Protein 5FBF (pdb70)

Solvent-accessible surface area: 11027 Å² total; per-residue (Å²): 4,16,70,3,0,2,20,0,1,0,8,0,0,31,62,59,20,50,86,78,1,66,64,39,1,28,105,23,21,74,34,120,47,127,14,8,0,8,90,21,1,34,57,0,30,101,48,26,144,62,138,71,0,85,100,0,84,31,34,2,73,0,42,0,100,32,102,17,54,169,59,44,28,23,66,60,132,115,6,20,48,131,75,14,1,0,0,25,2,1,68,70,16,0,62,35,0,48,153,42,30,113,40,116,102,2,70,45,0,0,23,3,0,2,0,0,0,0,1,0,0,0,0,3,12,0,2,62,63,82,68,4,0,70,46,9,96,4,51,12,115,62,90,107,18,32,0,22,74,0,0,21,30,25,0,1,50,81,24,22,62,23,160,47,87,79,37,0,73,92,7,1,66,92,0,21,89,63,0,129,88,32,111,15,34,87,113,53,108,70,10,34,104,46,44,64,32,170,52,6,26,58,1,0,32,71,2,0,40,27,0,2,74,54,0,22,67,8,0,4,63,59,24,69,93,73,0,87,91,47,53,0,35,34,105,0,20,82,48,0,54,81,27,0,7,52,2,0,0,14,0,0,43,10,0,2,21,0,2,39,59,1,23,78,47,125,178

InterPro domains:
  IPR003154 S1/P1 nuclease [PF02265] (21-283)
  IPR003154 S1/P1 nuclease [PTHR33146] (10-283)
  IPR003154 S1/P1 nuclease [cd11010] (21-282)
  IPR008947 Phospholipase C/P1 nuclease domain superfamily [G3DSA:1.10.575.10] (21-287)
  IPR008947 Phospholipase C/P1 nuclease domain superfamily [SSF48537] (21-282)
  IPR023827 Peptidase S8, subtilisin, Asp-active site [PS00136] (237-248)

GO terms:
  GO:0004518 nuclease activity (F, IDA)
  GO:0006308 DNA catabolic process (P, IDA)
  GO:0006308 DNA catabolic process (P, IMP)
  GO:0004519 endonuclease activity (F, IDA)

Nearest PDB structures (foldseek):
  7qta-assembly2_B  TM=9.993E-01  e=3.027E-37  Aspergillus oryzae RIB40
  5fbg-assembly2_B  TM=1.001E+00  e=5.414E-37  Aspergillus oryzae RIB40
  1ak0-assembly1_A  TM=9.833E-01  e=1.722E-25  Penicillium citrinum
  4cxp-assembly1_A  TM=8.956E-01  e=8.362E-15  Arabidopsis thaliana
  4jdg-assembly1_A  TM=8.691E-01  e=3.827E-14  Solanum lycopersicum

CATH classification: 1.10.575.10

Radius of gyration: 17.49 Å; Cα contacts (8 Å, |Δi|>4): 464; chains: 1; bounding box: 57×32×42 Å

B-factor: mean 9.4, std 6.14, range [3.46, 63.72]

Foldseek 3Di:
DPLLLLLLLQLLLLVPFDPLLLVLQCVLQVDNDNSSLSVLRCVLVVQCPDPVNVLCPQLQAWAAPWDPQVDWFHDCVVTQDPSGHVLVLLVVLLVCLLPPVPDPCNNVSLSSLSHNLSSLLLQLSLHNPCNSFQNQWAAAPRDIGTLNCCSHPVLVQVVLVHDDSVSSNVLSVVLSCCCVPRVCVVPLVVLCPPQDSVRSNVNSSVSNRVSNNCCNVQSDVVHSVDRNPDHCNPVSSVRCVVSSSVSSSSSSSNSSVNSNVSSVRDD

Structure (mmCIF, N/CA/C/O backbone):
data_5FBF
#
_entry.id   5FBF
#
_cell.length_a   53.742
_cell.length_b   62.388
_cell.length_c   62.762
_cell.angle_alpha   90.00
_cell.angle_beta   90.00
_cell.angle_gamma   90.00
#
_symmetry.space_group_name_H-M   'P 21 21 21'
#
loop_
_entity.id
_entity.type
_entity.pdbx_description
1 polymer 'Nuclease S1'
2 non-polymer 'ZINC ION'
3 non-polymer 2-acetamido-2-deoxy-beta-D-glucopyranose
4 non-polymer "2'-DEOXYCYTIDINE-5'-MONOPHOSPHATE"
5 non-polymer 'SODIUM ION'
6 water water
#
loop_
_atom_site.group_PDB
_atom_site.id
_atom_site.type_symbol
_atom_site.label_atom_id
_atom_site.label_alt_id
_atom_site.label_comp_id
_atom_site.label_asym_id
_atom_site.l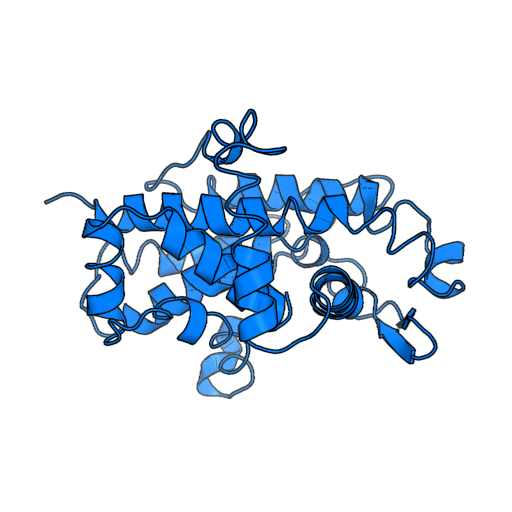abel_entity_id
_atom_site.label_seq_id
_atom_site.pdbx_PDB_ins_code
_atom_site.Cartn_x
_atom_site.Cartn_y
_atom_site.Cartn_z
_atom_site.occupancy
_atom_site.B_iso_or_equiv
_atom_site.auth_seq_id
_atom_site.auth_comp_id
_atom_site.auth_asym_id
_atom_site.auth_atom_id
_atom_site.pdbx_PDB_model_num
ATOM 1 N N . TRP A 1 1 ? 4.546 0.217 11.044 1.00 4.42 21 TRP A N 1
ATOM 2 C CA . TRP A 1 1 ? 4.884 1.026 9.873 1.00 4.59 21 TRP A CA 1
ATOM 3 C C . TRP A 1 1 ? 4.778 2.497 10.222 1.00 4.39 21 TRP A C 1
ATOM 4 O O . TRP A 1 1 ? 4.087 2.883 11.162 1.00 4.66 21 TRP A O 1
ATOM 15 N N . GLY A 1 2 ? 5.417 3.342 9.422 1.00 5.09 22 GLY A N 1
ATOM 16 C CA . GLY A 1 2 ? 5.120 4.744 9.435 1.00 5.47 22 GLY A CA 1
ATOM 17 C C . GLY A 1 2 ? 3.786 5.070 8.783 1.00 5.05 22 GLY A C 1
ATOM 18 O O . GLY A 1 2 ? 3.003 4.184 8.416 1.00 4.91 22 GLY A O 1
ATOM 19 N N . ASN A 1 3 ? 3.538 6.358 8.624 1.00 5.09 23 ASN A N 1
ATOM 20 C CA . ASN A 1 3 ? 2.243 6.809 8.133 1.00 5.40 23 ASN A CA 1
ATOM 21 C C . ASN A 1 3 ? 1.914 6.231 6.759 1.00 4.58 23 ASN A C 1
ATOM 22 O O . ASN A 1 3 ? 0.797 5.736 6.554 1.00 5.09 23 ASN A O 1
ATOM 27 N N . LEU A 1 4 ? 2.851 6.318 5.808 1.00 4.52 24 LEU A N 1
ATOM 28 C CA . LEU A 1 4 ? 2.566 5.814 4.467 1.00 4.53 24 LEU A CA 1
ATOM 29 C C . LEU A 1 4 ? 2.222 4.335 4.506 1.00 4.49 24 LEU A C 1
ATOM 30 O O . LEU A 1 4 ? 1.247 3.891 3.868 1.00 5.08 24 LEU A O 1
ATOM 35 N N . GLY A 1 5 ? 2.964 3.539 5.271 1.00 4.36 25 GLY A N 1
ATOM 36 C CA . GLY A 1 5 ? 2.646 2.125 5.329 1.00 4.50 25 GLY A CA 1
ATOM 37 C C . GLY A 1 5 ? 1.260 1.849 5.906 1.00 3.98 25 GLY A C 1
ATOM 38 O O . GLY A 1 5 ? 0.540 0.990 5.381 1.00 4.54 25 GLY A O 1
ATOM 39 N N . HIS A 1 6 ? 0.880 2.527 6.981 1.00 4.01 26 HIS A N 1
ATOM 40 C CA . HIS A 1 6 ? -0.492 2.330 7.511 1.00 4.04 26 HIS A CA 1
ATOM 41 C C . HIS A 1 6 ? -1.572 2.743 6.523 1.00 4.11 26 HIS A C 1
ATOM 42 O O . HIS A 1 6 ? -2.588 2.043 6.414 1.00 4.91 26 HIS A O 1
ATOM 49 N N . GLU A 1 7 ? -1.374 3.860 5.832 1.00 4.26 27 GLU A N 1
ATOM 50 C CA . GLU A 1 7 ? -2.334 4.285 4.815 1.00 4.38 27 GLU A CA 1
ATOM 51 C C . GLU A 1 7 ? -2.436 3.261 3.700 1.00 4.51 27 GLU A C 1
ATOM 52 O O . GLU A 1 7 ? -3.544 2.985 3.207 1.00 5.08 27 GLU A O 1
ATOM 58 N N . THR A 1 8 ? -1.296 2.725 3.278 1.00 4.70 28 THR A N 1
ATOM 59 C CA . THR A 1 8 ? -1.279 1.751 2.208 1.00 4.51 28 THR A CA 1
ATOM 60 C C . THR A 1 8 ? -2.035 0.486 2.612 1.00 4.41 28 THR A C 1
ATOM 61 O O . THR A 1 8 ? -2.874 -0.010 1.849 1.00 4.87 28 THR A O 1
ATOM 65 N N . VAL A 1 9 ? -1.756 -0.029 3.808 1.00 4.30 29 VAL A N 1
ATOM 66 C CA . VAL A 1 9 ? -2.485 -1.183 4.344 1.00 4.29 29 VAL A CA 1
ATOM 67 C C . VAL A 1 9 ? -3.994 -0.915 4.328 1.00 4.33 29 VAL A C 1
ATOM 68 O O . VAL A 1 9 ? -4.786 -1.770 3.901 1.00 4.80 29 VAL A O 1
ATOM 72 N N . ALA A 1 10 ? -4.398 0.271 4.803 1.00 4.73 30 ALA A N 1
ATOM 73 C CA . ALA A 1 10 ? -5.822 0.614 4.874 1.00 4.73 30 ALA A CA 1
ATOM 74 C C . ALA A 1 10 ? -6.442 0.675 3.492 1.00 4.57 30 ALA A C 1
ATOM 75 O O . ALA A 1 10 ? -7.575 0.174 3.315 1.00 5.25 30 ALA A O 1
ATOM 77 N N . TYR A 1 11 ? -5.804 1.344 2.534 1.00 4.64 31 TYR A N 1
ATOM 78 C CA . TYR A 1 11 ? -6.362 1.402 1.179 1.00 4.87 31 TYR A CA 1
ATOM 79 C C . TYR A 1 11 ? -6.473 0.012 0.561 1.00 4.94 31 TYR A C 1
ATOM 80 O O . TYR A 1 11 ? -7.460 -0.265 -0.147 1.00 5.28 31 TYR A O 1
ATOM 89 N N . ILE A 1 12 ? -5.494 -0.861 0.769 1.00 4.61 32 ILE A N 1
ATOM 90 C CA . ILE A 1 12 ? -5.583 -2.228 0.282 1.00 4.90 32 ILE A CA 1
ATOM 91 C C . ILE A 1 12 ? -6.855 -2.881 0.876 1.00 4.66 32 ILE A C 1
ATOM 92 O O . ILE A 1 12 ? -7.645 -3.514 0.166 1.00 5.54 32 ILE A O 1
ATOM 97 N N . ALA A 1 13 ? -7.023 -2.760 2.188 1.00 4.79 33 ALA A N 1
ATOM 98 C CA . ALA A 1 13 ? -8.203 -3.372 2.810 1.00 4.69 33 ALA A CA 1
ATOM 99 C C . ALA A 1 13 ? -9.496 -2.829 2.224 1.00 4.84 33 ALA A C 1
ATOM 100 O O . ALA A 1 13 ? -10.432 -3.601 1.959 1.00 5.26 33 ALA A O 1
ATOM 102 N N . GLN A 1 14 ? -9.564 -1.510 2.003 1.00 5.07 34 GLN A N 1
ATOM 103 C CA . GLN A 1 14 ? -10.791 -0.938 1.398 1.00 5.13 34 GLN A CA 1
ATOM 104 C C . GLN A 1 14 ? -11.105 -1.583 0.073 1.00 5.48 34 GLN A C 1
ATOM 105 O O . GLN A 1 14 ? -12.273 -1.719 -0.279 1.00 6.29 34 GLN A O 1
ATOM 111 N N . SER A 1 15 ? -10.089 -1.957 -0.708 1.00 5.90 35 SER A N 1
ATOM 112 C CA . SER A 1 15 ? -10.319 -2.540 -2.020 1.00 6.44 35 SER A CA 1
ATOM 113 C C . SER A 1 15 ? -10.812 -3.993 -1.992 1.00 6.03 35 SER A C 1
ATOM 114 O O . SER A 1 15 ? -11.291 -4.484 -3.026 1.00 8.12 35 SER A O 1
ATOM 117 N N . PHE A 1 16 ? -10.669 -4.682 -0.861 1.00 5.92 36 PHE A N 1
ATOM 118 C CA . PHE A 1 16 ? -11.024 -6.101 -0.769 1.00 6.84 36 PHE A CA 1
ATOM 119 C C . PHE A 1 16 ? -12.165 -6.442 0.166 1.00 6.88 36 PHE A C 1
ATOM 120 O O . PHE A 1 16 ? -12.688 -7.539 0.065 1.00 8.78 36 PHE A O 1
ATOM 128 N N . VAL A 1 17 ? -12.582 -5.524 1.036 1.00 5.94 37 VAL A N 1
ATOM 129 C CA . VAL A 1 17 ? -13.753 -5.806 1.884 1.00 5.62 37 VAL A CA 1
ATOM 130 C C . VAL A 1 17 ? -15.011 -5.924 1.048 1.00 7.04 37 VAL A C 1
ATOM 131 O O . VAL A 1 17 ? -15.130 -5.323 -0.016 1.00 8.69 37 VAL A O 1
ATOM 135 N N . ALA A 1 18 ? -15.961 -6.711 1.544 1.00 7.15 38 ALA A N 1
ATOM 136 C CA . ALA A 1 18 ? -17.296 -6.731 0.968 1.00 8.02 38 ALA A CA 1
ATOM 137 C C . ALA A 1 18 ? -18.021 -5.408 1.201 1.00 7.69 38 ALA A C 1
ATOM 138 O O . ALA A 1 18 ? -17.730 -4.688 2.175 1.00 7.25 38 ALA A O 1
ATOM 140 N N . SER A 1 19 ? -19.015 -5.112 0.363 1.00 8.80 39 SER A N 1
ATOM 141 C CA . SER A 1 19 ? -19.786 -3.892 0.551 1.00 8.75 39 SER A CA 1
ATOM 142 C C . SER A 1 19 ? -20.456 -3.773 1.930 1.00 7.61 39 SER A C 1
ATOM 143 O O . SER A 1 19 ? -20.442 -2.691 2.537 1.00 8.12 39 SER A O 1
ATOM 148 N N . SER A 1 20 ? -20.983 -4.880 2.458 1.00 8.02 40 SER A N 1
ATOM 149 C CA . SER A 1 20 ? -21.613 -4.782 3.765 1.00 8.30 40 SER A CA 1
ATOM 150 C C . SER A 1 20 ? -20.584 -4.500 4.842 1.00 6.89 40 SER A C 1
ATOM 151 O O . SER A 1 20 ? -20.908 -3.879 5.841 1.00 8.04 40 SER A O 1
ATOM 156 N N . THR A 1 21 ? -19.336 -4.945 4.636 1.00 6.67 41 THR A N 1
ATOM 157 C CA . THR A 1 21 ? -18.260 -4.636 5.550 1.00 6.37 41 THR A CA 1
ATOM 158 C C . THR A 1 21 ? -17.913 -3.161 5.488 1.00 5.41 41 THR A C 1
ATOM 159 O O . THR A 1 21 ? -17.719 -2.521 6.545 1.00 5.95 41 THR A O 1
ATOM 163 N N . GLU A 1 22 ? -17.787 -2.613 4.279 1.00 5.79 42 GLU A N 1
ATOM 164 C CA . GLU A 1 22 ? -17.614 -1.202 4.117 1.00 5.88 42 GLU A CA 1
ATOM 165 C C . GLU A 1 22 ? -18.666 -0.409 4.917 1.00 6.07 42 GLU A C 1
ATOM 166 O O . GLU A 1 22 ? -18.337 0.503 5.679 1.00 6.61 42 GLU A O 1
ATOM 172 N N . SER A 1 23 ? -19.937 -0.749 4.739 1.00 6.60 43 SER A N 1
ATOM 173 C CA A SER A 1 23 ? -21.014 -0.035 5.430 0.80 6.98 43 SER A CA 1
ATOM 174 C CA B SER A 1 23 ? -20.951 0.054 5.414 0.20 6.63 43 SER A CA 1
ATOM 175 C C . SER A 1 23 ? -20.886 -0.165 6.939 1.00 6.50 43 SER A C 1
ATOM 176 O O . SER A 1 23 ? -21.044 0.806 7.685 1.00 7.08 43 SER A O 1
ATOM 181 N N . PHE A 1 24 ? -20.614 -1.390 7.413 1.00 6.48 44 PHE A N 1
ATOM 182 C CA . PHE A 1 24 ? -20.433 -1.646 8.846 1.00 6.88 44 PHE A CA 1
ATOM 183 C C . PHE A 1 24 ? -19.355 -0.717 9.444 1.00 6.20 44 PHE A C 1
ATOM 184 O O . PHE A 1 24 ? -19.523 -0.120 10.503 1.00 6.50 44 PHE A O 1
ATOM 192 N N . CYS A 1 25 ? -18.232 -0.616 8.747 1.00 5.93 45 CYS A N 1
ATOM 193 C CA . CYS A 1 25 ? -17.093 0.220 9.196 1.00 6.33 45 CYS A CA 1
ATOM 194 C C . CYS A 1 25 ? -17.397 1.702 9.109 1.00 5.97 45 CYS A C 1
ATOM 195 O O . CYS A 1 25 ? -17.113 2.451 10.049 1.00 6.50 45 CYS A O 1
ATOM 198 N N . GLN A 1 26 ? -17.979 2.129 7.994 1.00 6.37 46 GLN A N 1
ATOM 199 C CA . GLN A 1 26 ? -18.308 3.534 7.827 1.00 7.07 46 GLN A CA 1
ATOM 200 C C . GLN A 1 26 ? -19.298 3.990 8.901 1.00 7.14 46 GLN A C 1
ATOM 201 O O . GLN A 1 26 ? -19.211 5.113 9.402 1.00 8.15 46 GLN A O 1
ATOM 207 N N . ASN A 1 27 ? -20.244 3.122 9.258 1.00 6.86 47 ASN A N 1
ATOM 208 C CA . ASN A 1 27 ? -21.206 3.478 10.277 1.00 7.62 47 ASN A CA 1
ATOM 209 C C . ASN A 1 27 ? -20.535 3.698 11.639 1.00 7.71 47 ASN A C 1
ATOM 210 O O . ASN A 1 27 ? -20.881 4.603 12.373 1.00 9.99 47 ASN A O 1
ATOM 215 N N . ILE A 1 28 ? -19.591 2.847 11.989 1.00 6.76 48 ILE A N 1
ATOM 216 C CA . ILE A 1 28 ? -18.846 3.028 13.233 1.00 7.22 48 ILE A CA 1
ATOM 217 C C . ILE A 1 28 ? -17.986 4.297 13.205 1.00 7.14 48 ILE A C 1
ATOM 218 O O . ILE A 1 28 ? -17.927 5.028 14.201 1.00 8.72 48 ILE A O 1
ATOM 223 N N . LEU A 1 29 ? -17.297 4.517 12.085 1.00 7.42 49 LEU A N 1
ATOM 224 C CA . LEU A 1 29 ? -16.337 5.595 12.004 1.00 8.41 49 LEU A CA 1
ATOM 225 C C . LEU A 1 29 ? -16.962 6.949 11.783 1.00 9.57 49 LEU A C 1
ATOM 226 O O . LEU A 1 29 ? -16.315 7.962 12.015 1.00 11.42 49 LEU A O 1
ATOM 231 N N . GLY A 1 30 ? -18.221 7.002 11.329 1.00 9.92 50 GLY A N 1
ATOM 232 C CA . GLY A 1 30 ? -18.847 8.286 11.006 1.00 12.41 50 GLY A CA 1
ATOM 233 C C . GLY A 1 30 ? -18.169 8.958 9.806 1.00 12.86 50 GLY A C 1
ATOM 234 O O . GLY A 1 30 ? -18.091 10.187 9.760 1.00 15.74 50 GLY A O 1
ATOM 235 N N . ASP A 1 31 ? -17.738 8.149 8.834 1.00 12.66 51 ASP A N 1
ATOM 236 C CA . ASP A 1 31 ? -16.984 8.592 7.645 1.00 11.48 51 ASP A CA 1
ATOM 237 C C . ASP A 1 31 ? -17.352 7.667 6.489 1.00 10.87 51 ASP A C 1
ATOM 238 O O . ASP A 1 31 ? -17.099 6.486 6.572 1.00 11.24 51 ASP A O 1
ATOM 243 N N . ASP A 1 32 ? -17.944 8.209 5.413 1.00 13.54 52 ASP A N 1
ATOM 244 C CA A ASP A 1 32 ? -18.187 7.395 4.197 0.60 15.36 52 ASP A CA 1
ATOM 245 C CA B ASP A 1 32 ? -18.238 7.433 4.194 0.40 16.04 52 ASP A CA 1
ATOM 246 C C . ASP A 1 32 ? -17.423 7.910 2.992 1.00 13.91 52 ASP A C 1
ATOM 247 O O . ASP A 1 32 ? -17.802 7.664 1.836 1.00 15.99 52 ASP A O 1
ATOM 256 N N . SER A 1 33 ? -16.317 8.572 3.281 1.00 11.65 53 SER A N 1
ATOM 257 C CA . SER A 1 33 ? -15.447 9.019 2.244 1.00 13.42 53 SER A CA 1
ATOM 258 C C . SER A 1 33 ? -14.705 7.868 1.592 1.00 12.16 53 SER A C 1
ATOM 259 O O . SER A 1 33 ? -14.684 6.727 2.076 1.00 13.02 53 SER A O 1
ATOM 262 N N . THR A 1 34 ? -14.055 8.175 0.483 1.00 12.43 54 THR A N 1
ATOM 263 C CA A THR A 1 34 ? -13.155 7.326 -0.308 0.50 11.62 54 THR A CA 1
ATOM 264 C CA B THR A 1 34 ? -13.365 7.047 -0.118 0.50 12.10 54 THR A CA 1
ATOM 265 C C . THR A 1 34 ? -11.964 6.853 0.530 1.00 9.98 54 THR A C 1
ATOM 266 O O . THR A 1 34 ? -11.192 6.012 0.082 1.00 10.84 54 THR A O 1
ATOM 273 N N . SER A 1 35 ? -11.713 7.505 1.674 1.00 9.53 55 SER A N 1
ATOM 274 C CA . SER A 1 35 ? -10.567 7.219 2.516 1.00 8.19 55 SER A CA 1
ATOM 275 C C . SER A 1 35 ? -10.999 6.831 3.936 1.00 7.22 55 SER A C 1
ATOM 276 O O . SER A 1 35 ? -10.259 7.031 4.900 1.00 7.47 55 SER A O 1
ATOM 279 N N . TYR A 1 36 ? -12.163 6.214 4.113 1.00 7.59 56 TYR A N 1
ATOM 280 C CA . TYR A 1 36 ? -12.654 5.964 5.446 1.00 7.40 56 TYR A CA 1
ATOM 281 C C . TYR A 1 36 ? -11.727 5.152 6.357 1.00 6.80 56 TYR A C 1
ATOM 282 O O . TYR A 1 36 ? -11.656 5.469 7.537 1.00 8.07 56 TYR A O 1
ATOM 291 N N . LEU A 1 37 ? -11.040 4.134 5.839 1.00 5.77 57 LEU A N 1
ATOM 292 C CA . LEU A 1 37 ? -10.049 3.440 6.679 1.00 5.90 57 LEU A CA 1
ATOM 293 C C . LEU A 1 37 ? -8.722 4.179 6.685 1.00 5.66 57 LEU A C 1
ATOM 294 O O . LEU A 1 37 ? -8.094 4.261 7.748 1.00 5.84 57 LEU A O 1
ATOM 299 N N . ALA A 1 38 ? -8.295 4.710 5.544 1.00 5.77 58 ALA A N 1
ATOM 300 C CA . ALA A 1 38 ? -6.979 5.391 5.508 1.00 6.12 58 ALA A CA 1
ATOM 301 C C . ALA A 1 38 ? -6.955 6.589 6.469 1.00 6.12 58 ALA A C 1
ATOM 302 O O . ALA A 1 38 ? -5.905 6.868 7.061 1.00 7.79 58 ALA A O 1
ATOM 304 N N . ASN A 1 39 ? -8.092 7.280 6.635 1.00 6.48 59 ASN A N 1
ATOM 305 C CA . ASN A 1 39 ? -8.194 8.461 7.492 1.00 7.17 59 ASN A CA 1
ATOM 306 C C . ASN A 1 39 ? -7.992 8.189 8.961 1.00 6.26 59 ASN A C 1
ATOM 307 O O . ASN A 1 39 ? -7.751 9.133 9.711 1.00 8.44 59 ASN A O 1
ATOM 312 N N . VAL A 1 40 ? -8.073 6.915 9.367 1.00 6.07 60 VAL A N 1
ATOM 313 C CA . VAL A 1 40 ? -7.911 6.540 10.750 1.00 6.32 60 VAL A CA 1
ATOM 314 C C . VAL A 1 40 ? -6.723 5.598 10.948 1.00 5.39 60 VAL A C 1
ATOM 315 O O . VAL A 1 40 ? -6.511 5.156 12.073 1.00 6.29 60 VAL A O 1
ATOM 319 N N . ALA A 1 41 ? -5.972 5.291 9.881 1.00 5.75 61 ALA A N 1
ATOM 320 C CA . ALA A 1 41 ? -4.982 4.216 9.945 1.00 5.64 61 ALA A CA 1
ATOM 321 C C . ALA A 1 41 ? -3.804 4.504 10.868 1.00 5.31 61 ALA A C 1
ATOM 322 O O . ALA A 1 41 ? -3.229 3.570 11.421 1.00 5.93 61 ALA A O 1
ATOM 324 N N A THR A 1 42 ? -3.456 5.777 10.979 0.50 6.28 62 THR A N 1
ATOM 325 N N B THR A 1 42 ? -3.428 5.774 10.988 0.50 6.54 62 THR A N 1
ATOM 326 C CA A THR A 1 42 ? -2.293 6.171 11.746 0.50 6.58 62 THR A CA 1
ATOM 327 C CA B THR A 1 42 ? -2.290 6.122 11.839 0.50 7.26 62 THR A CA 1
ATOM 328 C C A THR A 1 42 ? -2.699 6.685 13.150 0.50 6.62 62 THR A C 1
ATOM 329 C C B THR A 1 42 ? -2.709 6.589 13.216 0.50 6.74 62 THR A C 1
ATOM 330 O O A THR A 1 42 ? -1.849 6.923 13.999 0.50 8.00 62 THR A O 1
ATOM 331 O O B THR A 1 42 ? -1.874 6.721 14.104 0.50 8.22 62 THR A O 1
ATOM 338 N N . TRP A 1 43 ? -4.009 6.827 13.415 1.00 6.90 63 TRP A N 1
ATOM 339 C CA . TRP A 1 43 ? -4.528 7.401 14.654 1.00 6.50 63 TRP A CA 1
ATOM 340 C C . TRP A 1 43 ? -3.908 6.796 15.910 1.00 5.21 63 TRP A C 1
ATOM 341 O O . TRP A 1 43 ? -3.541 7.504 16.849 1.00 6.51 63 TRP A O 1
ATOM 352 N N . ALA A 1 44 ? -3.810 5.473 15.961 1.00 4.94 64 ALA A N 1
ATOM 353 C CA . ALA A 1 44 ? -3.364 4.832 17.186 1.00 4.64 64 ALA A CA 1
ATOM 354 C C . ALA A 1 44 ? -1.921 5.293 17.576 1.00 4.57 64 ALA A C 1
ATOM 355 O O . ALA A 1 44 ? -1.605 5.326 18.771 1.00 4.72 64 ALA A O 1
ATOM 357 N N . ASP A 1 45 ? -1.090 5.638 16.601 1.00 4.88 65 ASP A N 1
ATOM 358 C CA . ASP A 1 45 ? 0.270 6.102 16.902 1.00 5.20 65 ASP A CA 1
ATOM 359 C C . ASP A 1 45 ? 0.309 7.527 17.446 1.00 5.50 65 ASP A C 1
ATOM 360 O O . ASP A 1 45 ? 1.272 7.861 18.139 1.00 7.76 65 ASP A O 1
ATOM 365 N N A THR A 1 46 ? -0.705 8.317 17.111 0.60 6.14 66 THR A N 1
ATOM 366 N N B THR A 1 46 ? -0.670 8.401 17.150 0.40 6.44 66 THR A N 1
ATOM 367 C CA A THR A 1 46 ? -0.825 9.649 17.556 0.60 7.87 66 THR A CA 1
ATOM 368 C CA B THR A 1 46 ? -0.729 9.713 17.835 0.40 7.60 66 THR A CA 1
ATOM 369 C C A THR A 1 46 ? -1.423 9.656 19.013 0.60 7.02 66 THR A C 1
ATOM 370 C C B THR A 1 46 ? -1.355 9.578 19.197 0.40 6.99 66 THR A C 1
ATOM 371 O O A THR A 1 46 ? -0.974 10.413 19.875 0.60 9.01 66 THR A O 1
ATOM 372 O O B THR A 1 46 ? -0.912 10.197 20.174 0.40 8.44 66 THR A O 1
ATOM 379 N N . TYR A 1 47 ? -2.413 8.778 19.247 1.00 6.50 67 TYR A N 1
ATOM 380 C CA . TYR A 1 47 ? -3.119 8.645 20.501 1.00 6.64 67 TYR A CA 1
ATOM 381 C C . TYR A 1 47 ? -2.286 8.061 21.650 1.00 6.02 67 TYR A C 1
ATOM 382 O O . TYR A 1 47 ? -2.430 8.433 22.827 1.00 6.77 67 TYR A O 1
ATOM 391 N N . LYS A 1 48 ? -1.402 7.119 21.312 1.00 5.39 68 LYS A N 1
ATOM 392 C CA . LYS A 1 48 ? -0.690 6.396 22.341 1.00 5.04 68 LYS A CA 1
ATOM 393 C C . LYS A 1 48 ? 0.263 7.267 23.156 1.00 4.69 68 LYS A C 1
ATOM 394 O O . LYS A 1 48 ? 0.601 6.936 24.293 1.00 6.10 68 LYS A O 1
ATOM 400 N N . TYR A 1 49 ? 0.687 8.391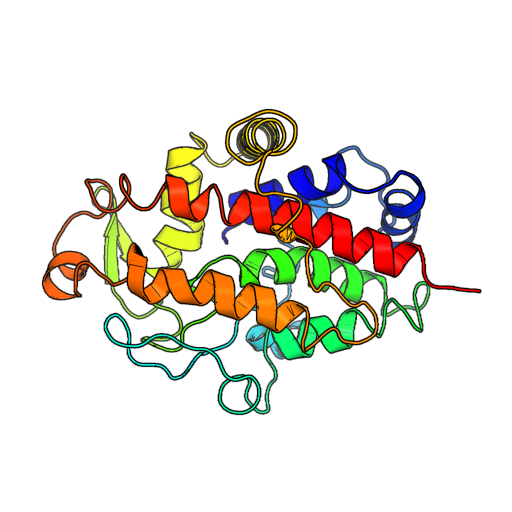 22.583 1.00 4.85 69 TYR A N 1
ATOM 401 C CA . TYR A 1 49 ? 1.632 9.290 23.241 1.00 5.17 69 TYR A CA 1
ATOM 402 C C . TYR A 1 49 ? 0.915 10.392 24.004 1.00 5.42 69 TYR A C 1
ATOM 403 O O . TYR A 1 49 ? 1.317 11.548 23.960 1.00 7.38 69 TYR A O 1
ATOM 412 N N . THR A 1 50 ? -0.120 10.005 24.760 1.00 6.05 70 THR A N 1
ATOM 413 C CA . THR A 1 50 ? -0.856 10.898 25.627 1.00 6.08 70 THR A CA 1
ATOM 414 C C . THR A 1 50 ? -1.150 10.169 26.936 1.00 5.40 70 THR A C 1
ATOM 415 O O . THR A 1 50 ? -1.214 8.940 26.970 1.00 5.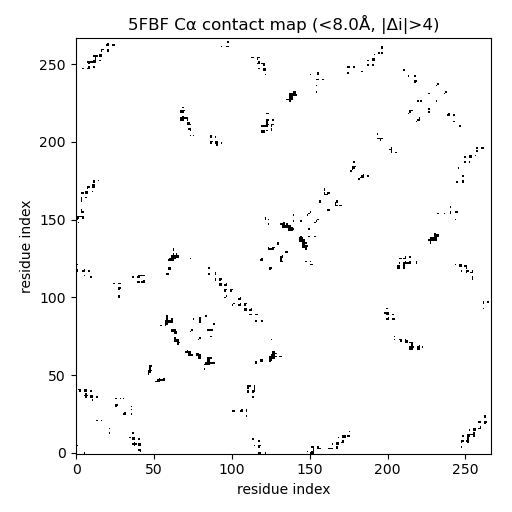84 70 THR A O 1
ATOM 419 N N . ASP A 1 51 ? -1.425 10.925 27.998 1.00 5.95 71 ASP A N 1
ATOM 420 C CA . ASP A 1 51 ? -1.842 10.321 29.257 1.00 5.99 71 ASP A CA 1
ATOM 421 C C . ASP A 1 51 ? -3.022 9.335 29.053 1.00 6.26 71 ASP A C 1
ATOM 422 O O . ASP A 1 51 ? -3.005 8.240 29.587 1.00 7.29 71 ASP A O 1
ATOM 427 N N . ALA A 1 52 ? -4.041 9.755 28.293 1.00 5.99 72 ALA A N 1
ATOM 428 C CA . ALA A 1 52 ? -5.197 8.924 28.066 1.00 6.66 72 ALA A CA 1
ATOM 429 C C . ALA A 1 52 ? -4.881 7.633 27.341 1.00 5.61 72 ALA A C 1
ATOM 430 O O . ALA A 1 52 ? -5.508 6.612 27.576 1.00 6.72 72 ALA A O 1
ATOM 432 N N . GLY A 1 53 ? -3.936 7.719 26.387 1.00 5.49 73 GLY A N 1
ATOM 433 C CA . GLY A 1 53 ? -3.688 6.614 25.492 1.00 5.28 73 GLY A CA 1
ATOM 434 C C . GLY A 1 53 ? -2.465 5.771 25.795 1.00 4.77 73 GLY A C 1
ATOM 435 O O . GLY A 1 53 ? -2.236 4.765 25.082 1.00 4.93 73 GLY A O 1
ATOM 436 N N . GLU A 1 54 ? -1.663 6.122 26.795 1.00 5.14 74 GLU A N 1
ATOM 437 C CA . GLU A 1 54 ? -0.386 5.427 27.019 1.00 5.04 74 GLU A CA 1
ATOM 438 C C . GLU A 1 54 ? -0.540 3.949 27.292 1.00 4.94 74 GLU A C 1
ATOM 439 O O . GLU A 1 54 ? 0.361 3.172 26.941 1.00 5.83 74 GLU A O 1
ATOM 445 N N . PHE A 1 55 ? -1.664 3.537 27.902 1.00 5.25 75 PHE A N 1
ATOM 446 C CA . PHE A 1 55 ? -1.909 2.103 28.133 1.00 5.33 75 PHE A CA 1
ATOM 447 C C . PHE A 1 55 ? -1.823 1.300 26.849 1.00 4.41 75 PHE A C 1
ATOM 448 O O . PHE A 1 55 ? -1.627 0.072 26.908 1.00 5.25 75 PHE A O 1
ATOM 456 N N . SER A 1 56 ? -2.049 1.936 25.698 1.00 4.23 76 SER A N 1
ATOM 457 C CA . SER A 1 56 ? -2.084 1.239 24.443 1.00 4.43 76 SER A CA 1
ATOM 458 C C . SER A 1 56 ? -0.752 1.150 23.720 1.00 4.18 76 SER A C 1
ATOM 459 O O . SER A 1 56 ? -0.656 0.466 22.699 1.00 4.66 76 SER A O 1
ATOM 462 N N . LYS A 1 57 ? 0.293 1.800 24.238 1.00 4.59 77 LYS A N 1
ATOM 463 C CA . LYS A 1 57 ? 1.608 1.681 23.595 1.00 4.64 77 LYS A CA 1
ATOM 464 C C . LYS A 1 57 ? 2.061 0.230 23.380 1.00 4.53 77 LYS A C 1
ATOM 465 O O . LYS A 1 57 ? 2.541 -0.108 22.300 1.00 4.68 77 LYS A O 1
ATOM 471 N N . PRO A 1 58 ? 1.919 -0.655 24.383 1.00 4.67 78 PRO A N 1
ATOM 472 C CA . PRO A 1 58 ? 2.367 -2.042 24.193 1.00 4.99 78 PRO A CA 1
ATOM 473 C C . PRO A 1 58 ? 1.635 -2.795 23.101 1.00 4.49 78 PRO A C 1
ATOM 474 O O . PRO A 1 58 ? 2.105 -3.814 22.605 1.00 5.00 78 PRO A O 1
ATOM 478 N N . TYR A 1 59 ? 0.439 -2.305 22.748 1.00 4.62 79 TYR A N 1
ATOM 479 C CA . TYR A 1 59 ? -0.431 -3.025 21.831 1.00 4.62 79 TYR A CA 1
ATOM 480 C C . TYR A 1 59 ? 0.035 -2.998 20.388 1.00 4.45 79 TYR A C 1
ATOM 481 O O . TYR A 1 59 ? -0.577 -3.604 19.513 1.00 4.94 79 TYR A O 1
ATOM 490 N N . HIS A 1 60 ? 1.140 -2.276 20.128 1.00 4.17 80 HIS A N 1
ATOM 491 C CA . HIS A 1 60 ? 1.641 -2.122 18.766 1.00 4.08 80 HIS A CA 1
ATOM 492 C C . HIS A 1 60 ? 2.622 -3.225 18.362 1.00 3.61 80 HIS A C 1
ATOM 493 O O . HIS A 1 60 ? 2.994 -3.295 17.190 1.00 4.44 80 HIS A O 1
ATOM 500 N N . PHE A 1 61 ? 3.008 -4.094 19.284 1.00 4.10 81 PHE A N 1
ATOM 501 C CA . PHE A 1 61 ? 4.110 -5.038 18.998 1.00 4.20 81 PHE A CA 1
ATOM 502 C C . PHE A 1 61 ? 4.012 -6.227 19.919 1.00 3.95 81 PHE A C 1
ATOM 503 O O . PHE A 1 61 ? 3.267 -6.220 20.912 1.00 4.61 81 PHE A O 1
ATOM 511 N N . ILE A 1 62 ? 4.829 -7.253 19.628 1.00 4.44 82 ILE A N 1
ATOM 512 C CA . ILE A 1 62 ? 4.999 -8.353 20.534 1.00 4.65 82 ILE A CA 1
ATOM 513 C C . ILE A 1 62 ? 6.518 -8.624 20.568 1.00 4.71 82 ILE A C 1
ATOM 514 O O . ILE A 1 62 ? 7.143 -8.887 19.527 1.00 5.16 82 ILE A O 1
ATOM 519 N N . ASP A 1 63 ? 7.104 -8.491 21.753 1.00 4.87 83 ASP A N 1
ATOM 520 C CA . ASP A 1 63 ? 8.569 -8.526 21.899 1.00 5.24 83 ASP A CA 1
ATOM 521 C C . ASP A 1 63 ? 9.053 -9.976 21.990 1.00 5.44 83 ASP A C 1
ATOM 522 O O . ASP A 1 63 ? 9.389 -10.480 23.059 1.00 6.66 83 ASP A O 1
ATOM 527 N N . ALA A 1 64 ? 9.126 -10.639 20.830 1.00 5.64 84 ALA A N 1
ATOM 528 C CA . ALA A 1 64 ? 9.539 -12.030 20.796 1.00 5.85 84 ALA A CA 1
ATOM 529 C C . ALA A 1 64 ? 10.950 -12.205 21.348 1.00 5.48 84 ALA A C 1
ATOM 530 O O . ALA A 1 64 ? 11.897 -11.578 20.869 1.00 6.25 84 ALA A O 1
ATOM 532 N N . GLN A 1 65 ? 11.054 -13.102 22.329 1.00 6.54 85 GLN A N 1
ATOM 533 C CA A GLN A 1 65 ? 12.321 -13.358 23.019 0.60 6.91 85 GLN A CA 1
ATOM 534 C CA B GLN A 1 65 ? 12.308 -13.389 23.035 0.40 6.89 85 GLN A CA 1
ATOM 535 C C . GLN A 1 65 ? 13.070 -14.516 22.351 1.00 6.79 85 GLN A C 1
ATOM 536 O O . GLN A 1 65 ? 13.392 -15.532 22.977 1.00 8.96 85 GLN A O 1
ATOM 547 N N . ASP A 1 66 ? 13.343 -14.329 21.066 1.00 7.58 86 ASP A N 1
ATOM 548 C CA . ASP A 1 66 ? 14.076 -15.316 20.273 1.00 7.25 86 ASP A CA 1
ATOM 549 C C . ASP A 1 66 ? 15.552 -14.896 20.170 1.00 7.70 86 ASP A C 1
ATOM 550 O O . ASP A 1 66 ? 16.022 -14.150 21.028 1.00 9.27 86 ASP A O 1
ATOM 555 N N . ASN A 1 67 ? 16.295 -15.398 19.174 1.00 8.24 87 ASN A N 1
ATOM 556 C CA . ASN A 1 67 ? 17.763 -15.129 19.123 1.00 9.46 87 ASN A CA 1
ATOM 557 C C . ASN A 1 67 ? 18.199 -14.918 17.670 1.00 9.08 87 ASN A C 1
ATOM 558 O O . ASN A 1 67 ? 18.911 -15.742 17.082 1.00 10.76 87 ASN A O 1
ATOM 563 N N . PRO A 1 68 ? 17.737 -13.823 17.055 1.00 8.49 88 PRO A N 1
ATOM 564 C CA . PRO A 1 68 ? 17.980 -13.662 15.640 1.00 8.11 88 PRO A CA 1
ATOM 565 C C . PRO A 1 68 ? 19.388 -13.177 15.367 1.00 8.69 88 PRO A C 1
ATOM 566 O O . PRO A 1 68 ? 19.965 -12.468 16.184 1.00 9.38 88 PRO A O 1
ATOM 570 N N . PRO A 1 69 ? 19.945 -13.483 14.205 1.00 8.64 89 PRO A N 1
ATOM 571 C CA . PRO A 1 69 ? 19.293 -14.173 13.091 1.00 8.80 89 PRO A CA 1
ATOM 572 C C . PRO A 1 69 ? 19.340 -15.686 13.113 1.00 10.08 89 PRO A C 1
ATOM 573 O O . PRO A 1 69 ? 18.762 -16.326 12.223 1.00 12.79 89 PRO A O 1
ATOM 577 N N A GLN A 1 70 ? 19.970 -16.269 14.121 0.50 10.63 90 GLN A N 1
ATOM 578 N N B GLN A 1 70 ? 20.071 -16.281 14.047 0.50 11.22 90 GLN A N 1
ATOM 579 C CA A GLN A 1 70 ? 20.066 -17.717 14.121 0.50 11.06 90 GLN A CA 1
ATOM 580 C CA B GLN A 1 70 ? 20.248 -17.730 13.937 0.50 12.46 90 GLN A CA 1
ATOM 581 C C A GLN A 1 70 ? 18.843 -18.468 14.610 0.50 12.20 90 GLN A C 1
ATOM 582 C C B GLN A 1 70 ? 18.941 -18.497 14.212 0.50 11.89 90 GLN A C 1
ATOM 583 O O A GLN A 1 70 ? 18.695 -19.659 14.296 0.50 14.06 90 GLN A O 1
ATOM 584 O O B GLN A 1 70 ? 18.646 -19.504 13.582 0.50 12.23 90 GLN A O 1
ATOM 595 N N A SER A 1 71 ? 17.975 -17.815 15.378 0.70 11.42 91 SER A N 1
ATOM 596 N N B SER A 1 71 ? 18.137 -18.009 15.166 0.30 11.00 91 SER A N 1
ATOM 597 C CA A SER A 1 71 ? 16.789 -18.499 15.840 0.70 11.27 91 SER A CA 1
ATOM 598 C CA B SER A 1 71 ? 16.816 -18.629 15.449 0.30 10.19 91 SER A CA 1
ATOM 599 C C A SER A 1 71 ? 15.652 -17.521 15.897 0.70 9.61 91 SER A C 1
ATOM 600 C C B SER A 1 71 ? 15.704 -17.628 15.824 0.30 8.95 91 SER A C 1
ATOM 601 O O A SER A 1 71 ? 15.770 -16.532 16.603 0.70 10.11 91 SER A O 1
ATOM 602 O O B SER A 1 71 ? 15.877 -16.809 16.711 0.30 8.81 91 SER A O 1
ATOM 607 N N . CYS A 1 72 ? 14.547 -17.773 15.175 1.00 8.63 92 CYS A N 1
ATOM 608 C CA . CYS A 1 72 ? 13.378 -16.921 15.294 1.00 7.93 92 CYS A CA 1
ATOM 609 C C . CYS A 1 72 ? 12.200 -17.727 15.745 1.00 7.50 92 CYS A C 1
ATOM 610 O O . CYS A 1 72 ? 11.970 -18.840 15.276 1.00 10.72 92 CYS A O 1
ATOM 613 N N . GLY A 1 73 ? 11.349 -17.107 16.562 1.00 7.40 93 GLY A N 1
ATOM 614 C CA . GLY A 1 73 ? 10.072 -17.682 16.920 1.00 7.05 93 GLY A CA 1
ATOM 615 C C . GLY A 1 73 ? 9.328 -16.779 17.885 1.00 7.05 93 GLY A C 1
ATOM 616 O O . GLY A 1 73 ? 9.922 -15.958 18.566 1.00 9.51 93 GLY A O 1
ATOM 617 N N . VAL A 1 74 ? 7.999 -16.936 17.904 1.00 6.83 94 VAL A N 1
ATOM 618 C CA . VAL A 1 74 ? 7.099 -16.159 18.771 1.00 6.51 94 VAL A CA 1
ATOM 619 C C . VAL A 1 74 ? 6.269 -17.128 19.595 1.00 7.04 94 VAL A C 1
ATOM 620 O O . VAL A 1 74 ? 5.834 -18.140 19.085 1.00 9.52 94 VAL A O 1
ATOM 624 N N . ASP A 1 75 ? 6.090 -16.826 20.871 1.00 6.93 95 ASP A N 1
ATOM 625 C CA . ASP A 1 75 ? 5.287 -17.648 21.742 1.00 7.30 95 ASP A CA 1
ATOM 626 C C . ASP A 1 75 ? 4.430 -16.674 22.559 1.00 6.65 95 ASP A C 1
ATOM 627 O O . ASP A 1 75 ? 4.988 -15.819 23.233 1.00 7.37 95 ASP A O 1
ATOM 632 N N . TYR A 1 76 ? 3.109 -16.746 22.400 1.00 7.33 96 TYR A N 1
ATOM 633 C CA . TYR A 1 76 ? 2.236 -15.740 22.993 1.00 7.08 96 TYR A CA 1
ATOM 634 C C . TYR A 1 76 ? 2.463 -15.585 24.491 1.00 6.57 96 TYR A C 1
ATOM 635 O O . TYR A 1 76 ? 2.611 -14.464 25.006 1.00 7.25 96 TYR A O 1
ATOM 644 N N A ASP A 1 77 ? 2.485 -16.659 25.273 0.50 7.33 97 ASP A N 1
ATOM 645 N N B ASP A 1 77 ? 2.515 -16.723 25.158 0.50 7.48 97 ASP A N 1
ATOM 646 C CA A ASP A 1 77 ? 2.682 -16.473 26.733 0.50 8.22 97 ASP A CA 1
ATOM 647 C CA B ASP A 1 77 ? 2.634 -16.787 26.587 0.50 9.28 97 ASP A CA 1
ATOM 648 C C A ASP A 1 77 ? 4.054 -15.936 27.040 0.50 7.84 97 ASP A C 1
ATOM 649 C C B ASP A 1 77 ? 3.978 -16.217 27.099 0.50 9.47 97 ASP A C 1
ATOM 650 O O A ASP A 1 77 ? 4.221 -15.040 27.889 0.50 8.79 97 ASP A O 1
ATOM 651 O O B ASP A 1 77 ? 4.022 -15.573 28.135 0.50 12.87 97 ASP A O 1
ATOM 660 N N . ARG A 1 78 ? 5.059 -16.504 26.384 1.00 8.10 98 ARG A N 1
ATOM 661 C CA . ARG A 1 78 ? 6.392 -16.045 26.695 1.00 8.96 98 ARG A CA 1
ATOM 662 C C . ARG A 1 78 ? 6.580 -14.543 26.422 1.00 7.88 98 ARG A C 1
ATOM 663 O O . ARG A 1 78 ? 7.290 -13.845 27.145 1.00 10.06 98 ARG A O 1
ATOM 671 N N . ASP A 1 79 ? 6.013 -14.089 25.302 1.00 6.58 99 ASP A N 1
ATOM 672 C CA . ASP A 1 79 ? 6.376 -12.852 24.680 1.00 6.28 99 ASP A CA 1
ATOM 673 C C . ASP A 1 79 ? 5.423 -11.693 24.854 1.00 6.10 99 ASP A C 1
ATOM 674 O O . ASP A 1 79 ? 5.834 -10.543 24.713 1.00 7.35 99 ASP A O 1
ATOM 679 N N . CYS A 1 80 ? 4.144 -11.968 25.096 1.00 6.36 100 CYS A N 1
ATOM 680 C CA . CYS A 1 80 ? 3.183 -10.844 25.124 1.00 6.28 100 CYS A CA 1
ATOM 681 C C . CYS A 1 80 ? 3.466 -9.868 26.261 1.00 6.34 100 CYS A C 1
ATOM 682 O O . CYS A 1 80 ? 3.646 -8.665 26.034 1.00 7.53 100 CYS A O 1
ATOM 685 N N . GLY A 1 81 ? 3.558 -10.403 27.478 1.00 7.16 101 GLY A N 1
ATOM 686 C CA . GLY A 1 81 ? 3.795 -9.629 28.672 1.00 7.95 101 GLY A CA 1
ATOM 687 C C . GLY A 1 81 ? 2.517 -9.154 29.319 1.00 7.15 101 GLY A C 1
ATOM 688 O O . GLY A 1 81 ? 1.457 -9.05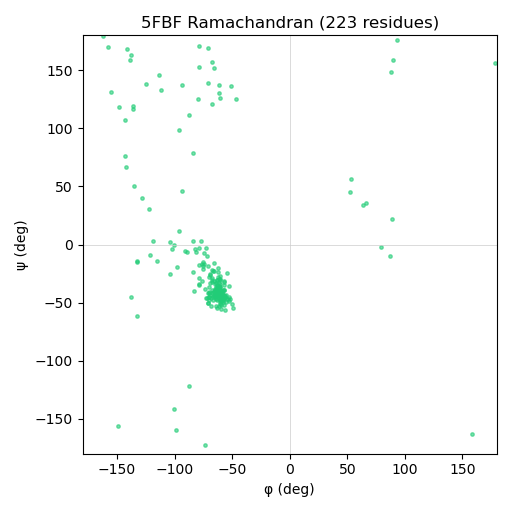1 28.683 1.00 7.99 101 GLY A O 1
ATOM 689 N N . SER A 1 82 ? 2.615 -8.830 30.600 1.00 7.13 102 SER A N 1
ATOM 690 C CA . SER A 1 82 ? 1.419 -8.506 31.378 1.00 7.82 102 SER A CA 1
ATOM 691 C C . SER A 1 82 ? 0.768 -7.172 30.960 1.00 7.96 102 SER A C 1
ATOM 692 O O . SER A 1 82 ? -0.457 -6.990 31.185 1.00 12.31 102 SER A O 1
ATOM 697 N N . ALA A 1 83 ? 1.546 -6.254 30.382 1.00 7.54 103 ALA A N 1
ATOM 698 C CA . ALA A 1 83 ? 1.002 -4.980 29.913 1.00 7.88 103 ALA A CA 1
ATOM 699 C C . ALA A 1 83 ? 0.289 -5.139 28.564 1.00 6.54 103 ALA A C 1
ATOM 700 O O . ALA A 1 83 ? -0.221 -4.148 28.029 1.00 7.82 103 ALA A O 1
ATOM 702 N N . GLY A 1 84 ? 0.304 -6.339 27.981 1.00 6.51 104 GLY A N 1
ATOM 703 C CA . GLY A 1 84 ? -0.371 -6.589 26.726 1.00 5.67 104 GLY A CA 1
ATOM 704 C C . GLY A 1 84 ? 0.554 -6.416 25.531 1.00 5.03 104 GLY A C 1
ATOM 705 O O . GLY A 1 84 ? 1.734 -5.998 25.668 1.00 5.75 104 GLY A O 1
ATOM 706 N N . CYS A 1 85 ? 0.007 -6.716 24.357 1.00 4.63 105 CYS A N 1
ATOM 707 C CA . CYS A 1 85 ? 0.778 -6.769 23.129 1.00 4.22 105 CYS A CA 1
ATOM 708 C C . CYS A 1 85 ? -0.163 -6.707 21.954 1.00 3.93 105 CYS A C 1
ATOM 709 O O . CYS A 1 85 ? -1.412 -6.677 22.119 1.00 4.55 105 CYS A O 1
ATOM 712 N N . SER A 1 86 ? 0.384 -6.732 20.742 1.00 4.11 106 SER A N 1
ATOM 713 C CA . SER A 1 86 ? -0.451 -6.692 19.537 1.00 4.21 106 SER A CA 1
ATOM 714 C C . SER A 1 86 ? -1.480 -7.807 19.551 1.00 4.18 106 SER A C 1
ATOM 715 O O . SER A 1 86 ? -2.659 -7.573 19.228 1.00 4.89 106 SER A O 1
ATOM 718 N N . ILE A 1 87 ? -1.080 -9.016 19.930 1.00 4.16 107 ILE A N 1
ATOM 719 C CA . ILE A 1 87 ? -1.960 -10.175 19.892 1.00 4.88 107 ILE A CA 1
ATOM 720 C C . ILE A 1 87 ? -3.100 -10.021 20.910 1.00 4.68 107 ILE A C 1
ATOM 721 O O . ILE A 1 87 ? -4.282 -10.276 20.588 1.00 5.02 107 ILE A O 1
ATOM 726 N N . SER A 1 88 ? -2.788 -9.643 22.147 1.00 4.51 108 SER A N 1
ATOM 727 C CA . SER A 1 88 ? -3.816 -9.478 23.158 1.00 4.56 108 SER A CA 1
ATOM 728 C C . SER A 1 88 ? -4.766 -8.360 22.782 1.00 4.60 108 SER A C 1
ATOM 729 O O . SER A 1 88 ? -5.993 -8.430 23.092 1.00 5.16 108 SER A O 1
ATOM 732 N N . ALA A 1 89 ? -4.283 -7.326 22.123 1.00 4.72 109 ALA A N 1
ATOM 733 C CA . ALA A 1 89 ? -5.109 -6.202 21.691 1.00 4.70 109 ALA A CA 1
ATOM 734 C C . ALA A 1 89 ? -6.028 -6.628 20.547 1.00 4.16 109 ALA A C 1
ATOM 735 O O . ALA A 1 89 ? -7.212 -6.240 20.513 1.00 4.82 109 ALA A O 1
ATOM 737 N N . ILE A 1 90 ? -5.537 -7.412 19.586 1.00 4.54 110 ILE A N 1
ATOM 738 C CA . ILE A 1 90 ? -6.435 -7.903 18.551 1.00 4.42 110 ILE A CA 1
ATOM 739 C C . ILE A 1 90 ? -7.553 -8.708 19.204 1.00 4.62 110 ILE A C 1
ATOM 740 O O . ILE A 1 90 ? -8.719 -8.579 18.813 1.00 4.87 110 ILE A O 1
ATOM 745 N N . GLN A 1 91 ? -7.260 -9.537 20.197 1.00 4.60 111 GLN A N 1
ATOM 746 C CA . GLN A 1 91 ? -8.335 -10.252 20.892 1.00 4.96 111 GLN A CA 1
ATOM 747 C C . GLN A 1 91 ? -9.310 -9.280 21.536 1.00 4.84 111 GLN A C 1
ATOM 748 O O . GLN A 1 91 ? -10.518 -9.399 21.353 1.00 5.62 111 GLN A O 1
ATOM 754 N N . ASN A 1 92 ? -8.802 -8.343 22.323 1.00 4.68 112 ASN A N 1
ATOM 755 C CA . ASN A 1 92 ? -9.682 -7.449 23.068 1.00 5.28 112 ASN A CA 1
ATOM 756 C C . ASN A 1 92 ? -10.570 -6.637 22.148 1.00 4.57 112 ASN A C 1
ATOM 757 O O . ASN A 1 92 ? -11.817 -6.586 22.323 1.00 5.73 112 ASN A O 1
ATOM 762 N N . TYR A 1 93 ? -9.969 -5.986 21.150 1.00 4.73 113 TYR A N 1
ATOM 763 C CA . TYR A 1 93 ? -10.725 -5.057 20.313 1.00 4.79 113 TYR A CA 1
ATOM 764 C C . TYR A 1 93 ? -11.601 -5.785 19.320 1.00 4.77 113 TYR A C 1
ATOM 765 O O . TYR A 1 93 ? -12.691 -5.295 18.977 1.00 5.42 113 TYR A O 1
ATOM 774 N N . THR A 1 94 ? -11.183 -6.962 18.845 1.00 4.91 114 THR A N 1
ATOM 775 C CA . THR A 1 94 ? -12.083 -7.778 18.044 1.00 5.02 114 THR A CA 1
ATOM 776 C C . THR A 1 94 ? -13.323 -8.150 18.875 1.00 5.54 114 THR A C 1
ATOM 777 O O . THR A 1 94 ? -14.464 -8.060 18.399 1.00 6.12 114 THR A O 1
ATOM 781 N N . ASN A 1 95 ? -13.093 -8.610 20.103 1.00 5.31 115 ASN A N 1
ATOM 782 C CA A ASN A 1 95 ? -14.232 -9.036 20.886 0.70 5.91 115 ASN A CA 1
ATOM 783 C CA B ASN A 1 95 ? -14.169 -9.008 21.048 0.30 6.55 115 ASN A CA 1
ATOM 784 C C . ASN A 1 95 ? -15.145 -7.874 21.251 1.00 6.00 115 ASN A C 1
ATOM 785 O O . ASN A 1 95 ? -16.382 -8.091 21.309 1.00 7.13 115 ASN A O 1
ATOM 794 N N . ILE A 1 96 ? -14.632 -6.663 21.457 1.00 6.11 116 ILE A N 1
ATOM 795 C CA . ILE A 1 96 ? -15.488 -5.494 21.628 1.00 6.49 116 ILE A CA 1
ATOM 796 C C . ILE A 1 96 ? -16.362 -5.302 20.388 1.00 6.13 116 ILE A C 1
ATOM 797 O O . ILE A 1 96 ? -17.569 -5.017 20.518 1.00 7.45 116 ILE A O 1
ATOM 802 N N . LEU A 1 97 ? -15.780 -5.431 19.199 1.00 5.69 117 LEU A N 1
ATOM 803 C CA . LEU A 1 97 ? -16.559 -5.238 17.971 1.00 5.76 117 LEU A CA 1
ATOM 804 C C . LEU A 1 97 ? -17.567 -6.358 17.733 1.00 6.08 117 LEU A C 1
ATOM 805 O O . LEU A 1 97 ? -18.597 -6.112 17.104 1.00 7.62 117 LEU A O 1
ATOM 810 N N . LEU A 1 98 ? -17.299 -7.580 18.219 1.00 5.94 118 LEU A N 1
ATOM 811 C CA . LEU A 1 98 ? -18.239 -8.688 18.082 1.00 6.41 118 LEU A CA 1
ATOM 812 C C . LEU A 1 98 ? -19.365 -8.616 19.101 1.00 7.26 118 LEU A C 1
ATOM 813 O O . LEU A 1 98 ? -20.465 -9.115 18.851 1.00 10.25 118 LEU A O 1
ATOM 818 N N . GLU A 1 99 ? -19.132 -8.034 20.259 1.00 7.48 119 GLU A N 1
ATOM 819 C CA A GLU A 1 99 ? -20.109 -7.961 21.358 0.70 8.50 119 GLU A CA 1
ATOM 820 C CA B GLU A 1 99 ? -20.151 -8.008 21.294 0.30 8.42 119 GLU A CA 1
ATOM 821 C C . GLU A 1 99 ? -20.854 -6.655 21.376 1.00 8.70 119 GLU A C 1
ATOM 822 O O . GLU A 1 99 ? -22.044 -6.612 21.715 1.00 10.53 119 GLU A O 1
ATOM 833 N N . SER A 1 100 ? -20.149 -5.574 21.090 1.00 8.10 120 SER A N 1
ATOM 834 C CA . SER A 1 100 ? -20.593 -4.202 21.303 1.00 8.11 120 SER A CA 1
ATOM 835 C C . SER A 1 100 ? -20.308 -3.282 20.112 1.00 6.98 120 SER A C 1
ATOM 836 O O . SER A 1 100 ? -19.746 -2.211 20.295 1.00 7.34 120 SER A O 1
ATOM 839 N N . PRO A 1 101 ? -20.694 -3.684 18.905 1.00 8.01 121 PRO A N 1
ATOM 840 C CA . PRO A 1 101 ? -20.299 -2.947 17.712 1.00 9.74 121 PRO A CA 1
ATOM 841 C C . PRO A 1 101 ? -20.805 -1.500 17.582 1.00 9.24 121 PRO A C 1
ATOM 842 O O . PRO A 1 101 ? -20.272 -0.727 16.789 1.00 11.96 121 PRO A O 1
ATOM 846 N N A ASN A 1 102 ? -21.871 -1.139 18.281 0.70 7.87 122 ASN A N 1
ATOM 847 N N B ASN A 1 102 ? -21.932 -1.258 18.287 0.30 8.99 122 ASN A N 1
ATOM 848 C CA A ASN A 1 102 ? -22.334 0.239 18.197 0.70 8.00 122 ASN A CA 1
ATOM 849 C CA B ASN A 1 102 ? -22.674 0.016 18.375 0.30 10.17 122 ASN A CA 1
ATOM 850 C C A ASN A 1 102 ? -22.389 0.888 19.610 0.70 8.12 122 ASN A C 1
ATOM 851 C C B ASN A 1 102 ? -22.298 0.907 19.570 0.30 9.18 122 ASN A C 1
ATOM 852 O O A ASN A 1 102 ? -23.105 1.886 19.825 0.70 9.89 122 ASN A O 1
ATOM 853 O O B ASN A 1 102 ? -22.619 2.098 19.583 0.30 8.71 122 ASN A O 1
ATOM 862 N N . GLY A 1 103 ? -21.629 0.336 20.576 1.00 7.47 123 GLY A N 1
ATOM 863 C CA . GLY A 1 103 ? -21.386 1.002 21.821 1.00 7.28 123 GLY A CA 1
ATOM 864 C C . GLY A 1 103 ? -20.282 2.034 21.714 1.00 5.96 123 GLY A C 1
ATOM 865 O O . GLY A 1 103 ? -19.651 2.163 20.662 1.00 6.67 123 GLY A O 1
ATOM 866 N N . SER A 1 104 ? -20.016 2.728 22.823 1.00 6.25 124 SER A N 1
ATOM 867 C CA . SER A 1 104 ? -19.050 3.821 22.779 1.00 5.98 124 SER A CA 1
ATOM 868 C C . SER A 1 104 ? -17.601 3.396 22.530 1.00 5.89 124 SER A C 1
ATOM 869 O O . SER A 1 104 ? -16.800 4.236 22.118 1.00 8.19 124 SER A O 1
ATOM 872 N N . GLU A 1 105 ? -17.273 2.148 22.809 1.00 6.33 125 GLU A N 1
ATOM 873 C CA A GLU A 1 105 ? -15.912 1.618 22.645 0.50 6.70 125 GLU A CA 1
ATOM 874 C CA B GLU A 1 105 ? -15.900 1.673 22.642 0.50 6.82 125 GLU A CA 1
ATOM 875 C C . GLU A 1 105 ? -15.603 1.209 21.216 1.00 6.32 125 GLU A C 1
ATOM 876 O O . GLU A 1 105 ? -14.443 0.970 20.872 1.00 6.90 125 GLU A O 1
ATOM 887 N N . ALA A 1 106 ? -16.620 1.053 20.367 1.00 6.21 126 ALA A N 1
ATOM 888 C CA . ALA A 1 106 ? -16.440 0.454 19.043 1.00 5.80 126 ALA A CA 1
ATOM 889 C C . ALA A 1 106 ? -15.538 1.285 18.136 1.00 5.51 126 ALA A C 1
ATOM 890 O O . ALA A 1 106 ? -14.761 0.723 17.366 1.00 5.65 126 ALA A O 1
ATOM 892 N N . LEU A 1 107 ? -15.663 2.607 18.192 1.00 6.23 127 LEU A N 1
ATOM 893 C CA . LEU A 1 107 ? -14.921 3.455 17.299 1.00 6.49 127 LEU A CA 1
ATOM 894 C C . LEU A 1 107 ? -13.401 3.254 17.520 1.00 5.72 127 LEU A C 1
ATOM 895 O O . LEU A 1 107 ? -12.660 2.940 16.560 1.00 5.87 127 LEU A O 1
ATOM 904 N N . ASN A 1 108 ? -12.966 3.375 18.763 1.00 5.80 128 ASN A N 1
ATOM 905 C CA . ASN A 1 108 ? -11.529 3.162 19.006 1.00 5.46 128 ASN A CA 1
ATOM 906 C C . ASN A 1 108 ? -11.142 1.715 18.707 1.00 5.11 128 ASN A C 1
ATOM 907 O O . ASN A 1 108 ? -10.050 1.470 18.189 1.00 5.65 128 ASN A O 1
ATOM 912 N N . ALA A 1 109 ? -12.013 0.749 19.043 1.00 5.14 129 ALA A N 1
ATOM 913 C CA . ALA A 1 109 ? -11.682 -0.648 18.766 1.00 4.93 129 ALA A CA 1
ATOM 914 C C . ALA A 1 109 ? -11.383 -0.862 17.286 1.00 4.46 129 ALA A C 1
ATOM 915 O O . ALA A 1 109 ? -10.436 -1.549 16.928 1.00 4.82 129 ALA A O 1
ATOM 917 N N . LEU A 1 110 ? -12.221 -0.295 16.403 1.00 4.62 130 LEU A N 1
ATOM 918 C CA . LEU A 1 110 ? -12.022 -0.436 14.981 1.00 4.59 130 LEU A CA 1
ATOM 919 C C . LEU A 1 110 ? -10.713 0.249 14.541 1.00 4.41 130 LEU A C 1
ATOM 920 O O . LEU A 1 110 ? -9.940 -0.319 13.741 1.00 4.83 130 LEU A O 1
ATOM 925 N N . LYS A 1 111 ? -10.464 1.463 15.037 1.00 4.48 131 LYS A N 1
ATOM 926 C CA . LYS A 1 111 ? -9.217 2.129 14.684 1.00 4.47 131 LYS A CA 1
ATOM 927 C C . LYS A 1 111 ? -8.005 1.327 15.162 1.00 4.47 131 LYS A C 1
ATOM 928 O O . LYS A 1 111 ? -6.974 1.282 14.460 1.00 4.75 131 LYS A O 1
ATOM 934 N N . PHE A 1 112 ? -8.105 0.701 16.320 1.00 4.63 132 PHE A N 1
ATOM 935 C CA . PHE A 1 112 ? -7.019 -0.165 16.797 1.00 4.35 132 PHE A CA 1
ATOM 936 C C . PHE A 1 112 ? -6.826 -1.361 15.876 1.00 4.54 132 PHE A C 1
ATOM 937 O O . PHE A 1 112 ? -5.674 -1.696 15.551 1.00 5.01 132 PHE A O 1
ATOM 945 N N . VAL A 1 113 ? -7.884 -2.043 15.473 1.00 4.54 133 VAL A N 1
ATOM 946 C CA . VAL A 1 113 ? -7.737 -3.191 14.604 1.00 4.39 133 VAL A CA 1
ATOM 947 C C . VAL A 1 113 ? -7.091 -2.809 13.264 1.00 4.13 133 VAL A C 1
ATOM 948 O O . VAL A 1 113 ? -6.183 -3.499 12.786 1.00 4.86 133 VAL A O 1
ATOM 952 N N . VAL A 1 114 ? -7.552 -1.718 12.651 1.00 4.25 134 VAL A N 1
ATOM 953 C CA . VAL A 1 114 ? -7.004 -1.266 11.382 1.00 4.47 134 VAL A CA 1
ATOM 954 C C . VAL A 1 114 ? -5.482 -1.035 11.518 1.00 4.37 134 VAL A C 1
ATOM 955 O O . VAL A 1 114 ? -4.713 -1.415 10.641 1.00 4.97 134 VAL A O 1
ATOM 959 N N . HIS A 1 115 ? -5.103 -0.365 12.598 1.00 4.15 135 HIS A N 1
ATOM 960 C CA . HIS A 1 115 ? -3.686 -0.033 12.791 1.00 4.03 135 HIS A CA 1
ATOM 961 C C . HIS A 1 115 ? -2.835 -1.269 13.124 1.00 3.86 135 HIS A C 1
ATOM 962 O O . HIS A 1 115 ? -1.774 -1.489 12.539 1.00 4.18 135 HIS A O 1
ATOM 969 N N . ILE A 1 116 ? -3.296 -2.035 14.120 1.00 3.95 136 ILE A N 1
ATOM 970 C CA . ILE A 1 116 ? -2.472 -3.105 14.685 1.00 3.99 136 ILE A CA 1
ATOM 971 C C . ILE A 1 116 ? -2.304 -4.245 13.714 1.00 3.93 136 ILE A C 1
ATOM 972 O O . ILE A 1 116 ? -1.223 -4.839 13.673 1.00 4.44 136 ILE A O 1
ATOM 977 N N . ILE A 1 117 ? -3.310 -4.605 12.925 1.00 3.95 137 ILE A N 1
ATOM 978 C CA . ILE A 1 117 ? -3.061 -5.628 11.916 1.00 4.20 137 ILE A CA 1
ATOM 979 C C . ILE A 1 117 ? -1.930 -5.161 10.987 1.00 4.14 137 ILE A C 1
ATOM 980 O O . ILE A 1 117 ? -1.094 -5.965 10.574 1.00 4.71 137 ILE A O 1
ATOM 985 N N . GLY A 1 118 ? -1.908 -3.865 10.634 1.00 4.10 138 GLY A N 1
ATOM 986 C CA . GLY A 1 118 ? -0.747 -3.348 9.919 1.00 4.14 138 GLY A CA 1
ATOM 987 C C . GLY A 1 118 ? 0.580 -3.555 10.675 1.00 3.78 138 GLY A C 1
ATOM 988 O O . GLY A 1 118 ? 1.525 -4.118 10.112 1.00 4.20 138 GLY A O 1
ATOM 989 N N . ASP A 1 119 ? 0.634 -3.130 11.930 1.00 3.46 139 ASP A N 1
ATOM 990 C CA . ASP A 1 119 ? 1.892 -3.228 12.698 1.00 3.74 139 ASP A CA 1
ATOM 991 C C . ASP A 1 119 ? 2.386 -4.659 12.842 1.00 3.74 139 ASP A C 1
ATOM 992 O O . ASP A 1 119 ? 3.602 -4.893 12.823 1.00 4.35 139 ASP A O 1
ATOM 997 N N . ILE A 1 120 ? 1.479 -5.641 13.002 1.00 3.83 140 ILE A N 1
ATOM 998 C CA . ILE A 1 120 ? 1.912 -7.029 13.184 1.00 4.11 140 ILE A CA 1
ATOM 999 C C . ILE A 1 120 ? 2.783 -7.472 11.996 1.00 4.06 140 ILE A C 1
ATOM 1000 O O . ILE A 1 120 ? 3.675 -8.311 12.151 1.00 4.64 140 ILE A O 1
ATOM 1005 N N . HIS A 1 121 ? 2.508 -6.931 10.805 1.00 3.71 141 HIS A N 1
ATOM 1006 C CA . HIS A 1 121 ? 3.238 -7.343 9.603 1.00 3.95 141 HIS A CA 1
ATOM 1007 C C . HIS A 1 121 ? 4.615 -6.680 9.400 1.00 4.08 141 HIS A C 1
ATOM 1008 O O . HIS A 1 121 ? 5.278 -7.038 8.445 1.00 5.25 141 HIS A O 1
ATOM 1015 N N . GLN A 1 122 ? 4.962 -5.715 10.249 1.00 4.25 142 GLN A N 1
ATOM 1016 C CA . GLN A 1 122 ? 6.296 -5.137 10.187 1.00 4.39 142 GLN A CA 1
ATOM 1017 C C . GLN A 1 122 ? 7.166 -6.042 11.072 1.00 4.01 142 GLN A C 1
ATOM 1018 O O . GLN A 1 122 ? 6.938 -6.093 12.264 1.00 4.28 142 GLN A O 1
ATOM 1024 N N . PRO A 1 123 ? 8.112 -6.817 10.495 1.00 4.18 143 PRO A N 1
ATOM 1025 C CA . PRO A 1 123 ? 8.772 -7.860 11.299 1.00 4.33 143 PRO A CA 1
ATOM 1026 C C . PRO A 1 123 ? 9.379 -7.408 12.616 1.00 3.97 143 PRO A C 1
ATOM 1027 O O . PRO A 1 123 ? 9.370 -8.182 13.577 1.00 4.36 143 PRO A O 1
ATOM 1031 N N . LEU A 1 124 ? 9.935 -6.191 12.679 1.00 4.05 144 LEU A N 1
ATOM 1032 C CA . LEU A 1 124 ? 10.519 -5.728 13.933 1.00 4.24 144 LEU A CA 1
ATOM 1033 C C . LEU A 1 124 ? 9.504 -5.386 15.008 1.00 4.13 144 LEU A C 1
ATOM 1034 O O . LEU A 1 124 ? 9.886 -5.212 16.175 1.00 5.38 144 LEU A O 1
ATOM 1039 N N . HIS A 1 125 ? 8.210 -5.337 14.638 1.00 4.01 145 HIS A N 1
ATOM 1040 C CA . HIS A 1 125 ? 7.110 -5.340 15.616 1.00 3.90 145 HIS A CA 1
ATOM 1041 C C . HIS A 1 125 ? 6.825 -6.712 16.202 1.00 3.79 145 HIS A C 1
ATOM 1042 O O . HIS A 1 125 ? 5.897 -6.858 16.989 1.00 4.56 145 HIS A O 1
ATOM 1049 N N . ASP A 1 126 ? 7.622 -7.712 15.831 1.00 4.07 146 ASP A N 1
ATOM 1050 C CA . ASP A 1 126 ? 7.518 -9.076 16.335 1.00 4.35 146 ASP A CA 1
ATOM 1051 C C . ASP A 1 126 ? 8.883 -9.565 16.838 1.00 4.25 146 ASP A C 1
ATOM 1052 O O . ASP A 1 126 ? 9.228 -10.721 16.643 1.00 5.99 146 ASP A O 1
ATOM 1057 N N . GLU A 1 127 ? 9.632 -8.679 17.503 1.00 4.86 147 GLU A N 1
ATOM 1058 C CA . GLU A 1 127 ? 11.018 -8.994 17.893 1.00 4.93 147 GLU A CA 1
ATOM 1059 C C . GLU A 1 127 ? 11.400 -8.139 19.094 1.00 4.50 147 GLU A C 1
ATOM 1060 O O . GLU A 1 127 ? 11.225 -6.934 19.066 1.00 5.11 147 GLU A O 1
ATOM 1066 N N . ASN A 1 128 ? 11.958 -8.759 20.135 1.00 4.58 148 ASN A N 1
ATOM 1067 C CA . ASN A 1 128 ? 12.417 -8.011 21.286 1.00 5.13 148 ASN A CA 1
ATOM 1068 C C . ASN A 1 128 ? 13.697 -7.225 21.077 1.00 5.28 148 ASN A C 1
ATOM 1069 O O . ASN A 1 128 ? 13.852 -6.162 21.663 1.00 5.97 148 ASN A O 1
ATOM 1074 N N . LEU A 1 129 ? 14.651 -7.787 20.332 1.00 5.54 149 LEU A N 1
ATOM 1075 C CA . LEU A 1 129 ? 16.037 -7.284 20.334 1.00 6.03 149 LEU A CA 1
ATOM 1076 C C . LEU A 1 129 ? 16.080 -5.766 20.187 1.00 5.68 149 LEU A C 1
ATOM 1077 O O . LEU A 1 129 ? 15.569 -5.227 19.211 1.00 6.24 149 LEU A O 1
ATOM 1082 N N . GLU A 1 130 ? 16.756 -5.123 21.146 1.00 6.00 150 GLU A N 1
ATOM 1083 C CA . GLU A 1 130 ? 16.996 -3.675 21.078 1.00 6.79 150 GLU A CA 1
ATOM 1084 C C . GLU A 1 130 ? 15.688 -2.904 20.859 1.00 5.80 150 GLU A C 1
ATOM 1085 O O . GLU A 1 130 ? 15.622 -1.989 20.043 1.00 6.73 150 GLU A O 1
ATOM 1096 N N . ALA A 1 131 ? 14.674 -3.312 21.634 1.00 6.13 151 ALA A N 1
ATOM 1097 C CA . ALA A 1 131 ? 13.343 -2.701 21.577 1.00 6.48 151 ALA A CA 1
ATOM 1098 C C . ALA A 1 131 ? 12.804 -2.690 20.154 1.00 5.48 151 ALA A C 1
ATOM 1099 O O . ALA A 1 131 ? 12.459 -1.665 19.557 1.00 5.96 151 ALA A O 1
ATOM 1101 N N . GLY A 1 132 ? 12.737 -3.876 19.553 1.00 5.41 152 GLY A N 1
ATOM 1102 C CA . GLY A 1 132 ? 12.276 -3.967 18.191 1.00 4.86 152 GLY A CA 1
ATOM 1103 C C . GLY A 1 132 ? 13.159 -3.272 17.191 1.00 4.80 152 GLY A C 1
ATOM 1104 O O . GLY A 1 132 ? 12.716 -2.723 16.183 1.00 4.91 152 GLY A O 1
ATOM 1105 N N . GLY A 1 133 ? 14.488 -3.294 17.455 1.00 5.22 153 GLY A N 1
ATOM 1106 C CA . GLY A 1 133 ? 15.448 -2.633 16.577 1.00 5.66 153 GLY A CA 1
ATOM 1107 C C . GLY A 1 133 ? 15.590 -1.133 16.729 1.00 5.56 153 GLY A C 1
ATOM 1108 O O . GLY A 1 133 ? 16.397 -0.522 16.038 1.00 6.70 153 GLY A O 1
ATOM 1109 N N . ASN A 1 134 ? 14.804 -0.511 17.625 1.00 5.55 154 ASN A N 1
ATOM 1110 C CA . ASN A 1 134 ? 14.955 0.926 17.876 1.00 6.10 154 ASN A CA 1
ATOM 1111 C C . ASN A 1 134 ? 16.318 1.306 18.427 1.00 6.60 154 ASN A C 1
ATOM 1112 O O . ASN A 1 134 ? 16.787 2.415 18.175 1.00 8.18 154 ASN A O 1
ATOM 1117 N N . GLY A 1 135 ? 16.946 0.375 19.138 1.00 6.53 155 GLY A N 1
ATOM 1118 C CA . GLY A 1 135 ? 18.274 0.637 19.696 1.00 7.44 155 GLY A CA 1
ATOM 1119 C C . GLY A 1 135 ? 19.414 0.435 18.739 1.00 7.71 155 GLY A C 1
ATOM 1120 O O . GLY A 1 135 ? 20.570 0.6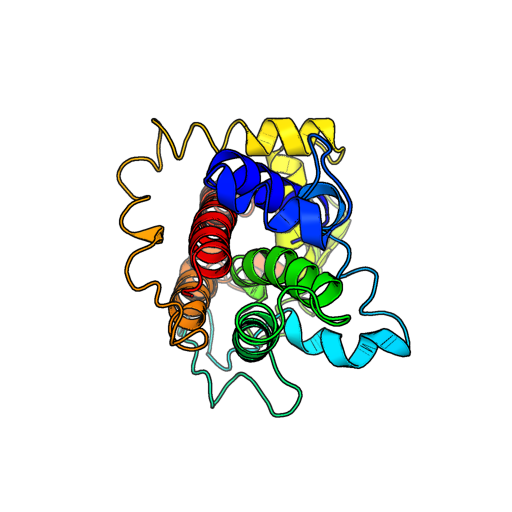49 19.128 1.00 10.76 155 GLY A O 1
ATOM 1121 N N . ILE A 1 136 ? 19.168 -0.021 17.509 1.00 6.91 156 ILE A N 1
ATOM 1122 C CA . ILE A 1 136 ? 20.239 -0.293 16.525 1.00 7.47 156 ILE A CA 1
ATOM 1123 C C . ILE A 1 136 ? 20.378 0.928 15.636 1.00 6.98 156 ILE A C 1
ATOM 1124 O O . ILE A 1 136 ? 19.569 1.107 14.708 1.00 7.32 156 ILE A O 1
ATOM 1129 N N . ASP A 1 137 ? 21.348 1.804 15.904 1.00 7.38 157 ASP A N 1
ATOM 1130 C CA . ASP A 1 137 ? 21.563 2.952 15.066 1.00 6.97 157 ASP A CA 1
ATOM 1131 C C . ASP A 1 137 ? 22.140 2.515 13.728 1.00 7.00 157 ASP A C 1
ATOM 1132 O O . ASP A 1 137 ? 23.035 1.657 13.702 1.00 8.98 157 ASP A O 1
ATOM 1137 N N . VAL A 1 138 ? 21.683 3.114 12.655 1.00 6.45 158 VAL A N 1
ATOM 1138 C CA . VAL A 1 138 ? 22.136 2.810 11.311 1.00 6.40 158 VAL A CA 1
ATOM 1139 C C . VAL A 1 138 ? 22.239 4.100 10.516 1.00 6.90 158 VAL A C 1
ATOM 1140 O O . VAL A 1 138 ? 21.705 5.134 10.919 1.00 8.01 158 VAL A O 1
ATOM 1144 N N . THR A 1 139 ? 22.875 4.017 9.342 1.00 6.35 159 THR A N 1
ATOM 1145 C CA . THR A 1 139 ? 22.889 5.129 8.406 1.00 7.00 159 THR A CA 1
ATOM 1146 C C . THR A 1 139 ? 22.059 4.736 7.178 1.00 7.08 159 THR A C 1
ATOM 1147 O O . THR A 1 139 ? 22.241 3.640 6.616 1.00 7.31 159 THR A O 1
ATOM 1151 N N . TYR A 1 140 ? 21.184 5.644 6.760 1.00 6.75 160 TYR A N 1
ATOM 1152 C CA . TYR A 1 140 ? 20.342 5.415 5.590 1.00 6.74 160 TYR A CA 1
ATOM 1153 C C . TYR A 1 140 ? 20.439 6.639 4.693 1.00 7.04 160 TYR A C 1
ATOM 1154 O O . TYR A 1 140 ? 19.978 7.719 5.087 1.00 9.23 160 TYR A O 1
ATOM 1163 N N A ASP A 1 141 ? 21.022 6.476 3.497 0.50 7.50 161 ASP A N 1
ATOM 1164 N N B ASP A 1 141 ? 21.017 6.490 3.489 0.50 7.33 161 ASP A N 1
ATOM 1165 C CA A ASP A 1 141 ? 21.318 7.579 2.601 0.50 8.56 161 ASP A CA 1
ATOM 1166 C CA B ASP A 1 141 ? 21.291 7.609 2.591 0.50 8.20 161 ASP A CA 1
ATOM 1167 C C A ASP A 1 141 ? 21.908 8.772 3.353 0.50 9.21 161 ASP A C 1
ATOM 1168 C C B ASP A 1 141 ? 21.906 8.787 3.355 0.50 9.04 161 ASP A C 1
ATOM 1169 O O A ASP A 1 141 ? 21.467 9.915 3.216 0.50 11.46 161 ASP A O 1
ATOM 1170 O O B ASP A 1 141 ? 21.482 9.939 3.225 0.50 11.24 161 ASP A O 1
ATOM 1179 N N . GLY A 1 142 ? 22.901 8.456 4.172 1.00 8.76 162 GLY A N 1
ATOM 1180 C CA . GLY A 1 142 ? 23.687 9.455 4.886 1.00 10.40 162 GLY A CA 1
ATOM 1181 C C . GLY A 1 142 ? 23.095 9.950 6.184 1.00 11.47 162 GLY A C 1
ATOM 1182 O O . GLY A 1 142 ? 23.765 10.657 6.938 1.00 14.67 162 GLY A O 1
ATOM 1183 N N . GLU A 1 143 ? 21.835 9.611 6.469 1.00 12.30 163 GLU A N 1
ATOM 1184 C CA . GLU A 1 143 ? 21.177 10.064 7.677 1.00 13.39 163 GLU A CA 1
ATOM 1185 C C . GLU A 1 143 ? 21.319 9.051 8.785 1.00 11.06 163 GLU A C 1
ATOM 1186 O O . GLU A 1 143 ? 21.093 7.862 8.564 1.00 10.07 163 GLU A O 1
ATOM 1192 N N . THR A 1 144 ? 21.606 9.524 9.997 1.00 11.18 164 THR A N 1
ATOM 1193 C CA . THR A 1 144 ? 21.595 8.654 11.168 1.00 9.38 164 THR A CA 1
ATOM 1194 C C . THR A 1 144 ? 20.163 8.432 11.640 1.00 8.60 164 THR A C 1
ATOM 1195 O O . THR A 1 144 ? 19.435 9.374 11.916 1.00 10.35 164 THR A O 1
ATOM 1199 N N . THR A 1 145 ? 19.793 7.165 11.743 1.00 7.29 165 THR A N 1
ATOM 1200 C CA . THR A 1 145 ? 18.458 6.765 12.154 1.00 7.04 165 THR A CA 1
ATOM 1201 C C . THR A 1 145 ? 18.617 5.416 12.876 1.00 6.45 165 THR A C 1
ATOM 1202 O O . THR A 1 145 ? 19.697 5.153 13.421 1.00 7.15 165 THR A O 1
ATOM 1206 N N . ASN A 1 146 ? 17.565 4.599 12.921 1.00 6.57 166 ASN A N 1
ATOM 1207 C CA . ASN A 1 146 ? 17.669 3.304 13.549 1.00 6.19 166 ASN A CA 1
ATOM 1208 C C . ASN A 1 146 ? 16.962 2.265 12.704 1.00 5.69 166 ASN A C 1
ATOM 1209 O O . ASN A 1 146 ? 16.206 2.582 11.771 1.00 5.68 166 ASN A O 1
ATOM 1214 N N . LEU A 1 147 ? 17.277 0.996 12.976 1.00 5.45 167 LEU A N 1
ATOM 1215 C CA . LEU A 1 147 ? 16.809 -0.082 12.117 1.00 5.14 167 LEU A CA 1
ATOM 1216 C C . LEU A 1 147 ? 15.279 -0.198 12.095 1.00 4.73 167 LEU A C 1
ATOM 1217 O O . LEU A 1 147 ? 14.671 -0.488 11.048 1.00 5.48 167 LEU A O 1
ATOM 1222 N N . HIS A 1 148 ? 14.655 0.003 13.254 1.00 4.75 168 HIS A N 1
ATOM 1223 C CA . HIS A 1 148 ? 13.189 0.026 13.296 1.00 4.52 168 HIS A CA 1
ATOM 1224 C C . HIS A 1 148 ? 12.626 1.057 12.325 1.00 4.70 168 HIS A C 1
ATOM 1225 O O . HIS A 1 148 ? 11.676 0.774 11.575 1.00 4.55 168 HIS A O 1
ATOM 1232 N N . HIS A 1 149 ? 13.166 2.257 12.393 1.00 4.85 169 HIS A N 1
ATOM 1233 C CA . HIS A 1 149 ? 12.661 3.362 11.616 1.00 4.85 169 HIS A CA 1
ATOM 1234 C C . HIS A 1 149 ? 12.818 3.114 10.112 1.00 4.41 169 HIS A C 1
ATOM 1235 O O . HIS A 1 149 ? 11.945 3.543 9.342 1.00 5.32 169 HIS A O 1
ATOM 1242 N N . ILE A 1 150 ? 13.904 2.476 9.657 1.00 4.70 170 ILE A N 1
ATOM 1243 C CA . ILE A 1 150 ? 14.017 2.278 8.216 1.00 4.60 170 ILE A CA 1
ATOM 1244 C C . ILE A 1 150 ? 12.982 1.266 7.694 1.00 4.37 170 ILE A C 1
ATOM 1245 O O . ILE A 1 150 ? 12.551 1.374 6.546 1.00 4.93 170 ILE A O 1
ATOM 1250 N N . TRP A 1 151 ? 12.662 0.276 8.510 1.00 4.33 171 TRP A N 1
ATOM 1251 C CA . TRP A 1 151 ? 11.586 -0.667 8.140 1.00 4.52 171 TRP A CA 1
ATOM 1252 C C . TRP A 1 151 ? 10.204 0.026 8.189 1.00 4.62 171 TRP A C 1
ATOM 1253 O O . TRP A 1 151 ? 9.366 -0.218 7.317 1.00 5.49 171 TRP A O 1
ATOM 1264 N N . ASP A 1 152 ? 9.969 0.859 9.202 1.00 4.66 172 ASP A N 1
ATOM 1265 C CA . ASP A 1 152 ? 8.685 1.548 9.260 1.00 4.29 172 ASP A CA 1
ATOM 1266 C C . ASP A 1 152 ? 8.510 2.520 8.114 1.00 4.34 172 ASP A C 1
ATOM 1267 O O . ASP A 1 152 ? 7.393 2.629 7.561 1.00 4.81 172 ASP A O 1
ATOM 1272 N N . THR A 1 153 ? 9.548 3.286 7.807 1.00 4.32 173 THR A N 1
ATOM 1273 C CA . THR A 1 153 ? 9.426 4.558 7.087 1.00 4.75 173 THR A CA 1
ATOM 1274 C C . THR A 1 153 ? 10.393 4.731 5.943 1.00 4.63 173 THR A C 1
ATOM 1275 O O . THR A 1 153 ? 9.969 4.895 4.796 1.00 4.96 173 THR A O 1
ATOM 1279 N N . ASN A 1 154 ? 11.727 4.730 6.186 1.00 5.05 174 ASN A N 1
ATOM 1280 C CA . ASN A 1 154 ? 12.615 5.114 5.098 1.00 4.84 174 ASN A CA 1
ATOM 1281 C C . ASN A 1 154 ? 12.484 4.217 3.877 1.00 4.56 174 ASN A C 1
ATOM 1282 O O . ASN A 1 154 ? 12.453 4.694 2.735 1.00 5.36 174 ASN A O 1
ATOM 1287 N N . MET A 1 155 ? 12.460 2.902 4.112 1.00 4.75 175 MET A N 1
ATOM 1288 C CA . MET A 1 155 ? 12.451 1.983 2.975 1.00 4.95 175 MET A CA 1
ATOM 1289 C C . MET A 1 155 ? 11.084 1.974 2.263 1.00 4.59 175 MET A C 1
ATOM 1290 O O . MET A 1 155 ? 11.043 2.079 1.039 1.00 4.91 175 MET A O 1
ATOM 1295 N N . PRO A 1 156 ? 9.933 1.899 2.994 1.00 4.57 176 PRO A N 1
ATOM 1296 C CA . PRO A 1 156 ? 8.646 1.973 2.265 1.00 4.71 176 PRO A CA 1
ATOM 1297 C C . PRO A 1 156 ? 8.469 3.258 1.473 1.00 4.33 176 PRO A C 1
ATOM 1298 O O . PRO A 1 156 ? 7.966 3.239 0.356 1.00 5.40 176 PRO A O 1
ATOM 1302 N N . GLU A 1 157 ? 8.880 4.406 2.048 1.00 4.75 177 GLU A N 1
ATOM 1303 C CA . GLU A 1 157 ? 8.782 5.654 1.304 1.00 5.10 177 GLU A CA 1
ATOM 1304 C C . GLU A 1 157 ? 9.670 5.662 0.054 1.00 5.06 177 GLU A C 1
ATOM 1305 O O . GLU A 1 157 ? 9.277 6.133 -1.009 1.00 6.10 177 GLU A O 1
ATOM 1311 N N . GLU A 1 158 ? 10.901 5.132 0.165 1.00 5.19 178 GLU A N 1
ATOM 1312 C CA . GLU A 1 158 ? 11.725 5.030 -1.015 1.00 5.24 178 GLU A CA 1
ATOM 1313 C C . GLU A 1 158 ? 11.054 4.192 -2.107 1.00 5.12 178 GLU A C 1
ATOM 1314 O O . GLU A 1 158 ? 11.035 4.565 -3.293 1.00 6.00 178 GLU A O 1
ATOM 1320 N N . ALA A 1 159 ? 10.521 3.040 -1.699 1.00 5.09 179 ALA A N 1
ATOM 1321 C CA . ALA A 1 159 ? 9.900 2.121 -2.657 1.00 5.00 179 ALA A CA 1
ATOM 1322 C C . ALA A 1 159 ? 8.654 2.719 -3.316 1.00 4.93 179 ALA A C 1
ATOM 1323 O O . ALA A 1 159 ? 8.438 2.554 -4.516 1.00 5.70 179 ALA A O 1
ATOM 1325 N N . ALA A 1 160 ? 7.853 3.440 -2.512 1.00 4.78 180 ALA A N 1
ATOM 1326 C CA . ALA A 1 160 ? 6.636 4.054 -3.008 1.00 5.28 180 ALA A CA 1
ATOM 1327 C C . ALA A 1 160 ? 6.944 5.287 -3.849 1.00 5.14 180 ALA A C 1
ATOM 1328 O O . ALA A 1 160 ? 6.110 5.699 -4.660 1.00 6.64 180 ALA A O 1
ATOM 1330 N N . GLY A 1 161 ? 8.130 5.879 -3.671 1.00 5.57 181 GLY A N 1
ATOM 1331 C CA . GLY A 1 161 ? 8.512 7.062 -4.391 1.00 6.11 181 GLY A CA 1
ATOM 1332 C C . GLY A 1 161 ? 8.121 8.363 -3.751 1.00 6.86 181 GLY A C 1
ATOM 1333 O O . GLY A 1 161 ? 8.057 9.373 -4.473 1.00 9.17 181 GLY A O 1
ATOM 1334 N N . GLY A 1 162 ? 7.888 8.388 -2.438 1.00 6.72 182 GLY A N 1
ATOM 1335 C CA . GLY A 1 162 ? 7.497 9.617 -1.756 1.00 7.17 182 GLY A CA 1
ATOM 1336 C C . GLY A 1 162 ? 6.796 9.302 -0.464 1.00 6.76 182 GLY A C 1
ATOM 1337 O O . GLY A 1 162 ? 6.866 8.174 0.049 1.00 6.84 182 GLY A O 1
ATOM 1338 N N . TYR A 1 163 ? 6.085 10.297 0.062 1.00 7.90 183 TYR A N 1
ATOM 1339 C CA . TYR A 1 163 ? 5.501 10.196 1.386 1.00 8.09 183 TYR A CA 1
ATOM 1340 C C . TYR A 1 163 ? 4.045 10.620 1.491 1.00 7.89 183 TYR A C 1
ATOM 1341 O O . TYR A 1 163 ? 3.404 10.350 2.524 1.00 9.43 183 TYR A O 1
ATOM 1350 N N . SER A 1 164 ? 3.531 11.317 0.477 1.00 8.73 184 SER A N 1
ATOM 1351 C CA . SER A 1 164 ? 2.219 11.968 0.541 1.00 9.94 184 SER A CA 1
ATOM 1352 C C . SER A 1 164 ? 1.110 10.961 0.322 1.00 9.14 184 SER A C 1
ATOM 1353 O O . SER A 1 164 ? 1.299 9.829 -0.087 1.00 9.37 184 SER A O 1
ATOM 1356 N N . LEU A 1 165 ? -0.113 11.443 0.553 1.00 10.21 185 LEU A N 1
ATOM 1357 C CA . LEU A 1 165 ? -1.265 10.584 0.437 1.00 9.66 185 LEU A CA 1
ATOM 1358 C C . LEU A 1 165 ? -1.439 10.023 -0.960 1.00 8.85 185 LEU A C 1
ATOM 1359 O O . LEU A 1 165 ? -1.767 8.833 -1.128 1.00 10.06 185 LEU A O 1
ATOM 1364 N N . SER A 1 166 ? -1.242 10.854 -1.989 1.00 9.60 186 SER A N 1
ATOM 1365 C CA . SER A 1 166 ? -1.407 10.380 -3.349 1.00 9.58 186 SER A CA 1
ATOM 1366 C C . SER A 1 166 ? -0.379 9.291 -3.649 1.00 8.20 186 SER A C 1
ATOM 1367 O O . SER A 1 166 ? -0.682 8.348 -4.381 1.00 7.98 186 SER A O 1
ATOM 1370 N N . VAL A 1 167 ? 0.815 9.429 -3.080 1.00 8.30 187 VAL A N 1
ATOM 1371 C CA . VAL A 1 167 ? 1.851 8.427 -3.257 1.00 7.64 187 VAL A CA 1
ATOM 1372 C C . VAL A 1 167 ? 1.483 7.101 -2.563 1.00 6.34 187 VAL A C 1
ATOM 1373 O O . VAL A 1 167 ? 1.610 6.013 -3.133 1.00 6.68 187 VAL A O 1
ATOM 1377 N N . ALA A 1 168 ? 0.928 7.211 -1.358 1.00 7.15 188 ALA A N 1
ATOM 1378 C CA . ALA A 1 168 ? 0.440 6.029 -0.655 1.00 6.70 188 ALA A CA 1
ATOM 1379 C C . ALA A 1 168 ? -0.697 5.338 -1.421 1.00 6.41 188 ALA A C 1
ATOM 1380 O O . ALA A 1 168 ? -0.727 4.102 -1.501 1.00 6.99 188 ALA A O 1
ATOM 1382 N N . LYS A 1 169 ? -1.648 6.113 -1.952 1.00 6.32 189 LYS A N 1
ATOM 1383 C CA . LYS A 1 169 ? -2.749 5.520 -2.691 1.00 6.28 189 LYS A CA 1
ATOM 1384 C C . LYS A 1 169 ? -2.247 4.791 -3.939 1.00 5.71 189 LYS A C 1
ATOM 1385 O O . LYS A 1 169 ? -2.677 3.680 -4.239 1.00 6.32 189 LYS A O 1
ATOM 1391 N N . THR A 1 170 ? -1.316 5.402 -4.690 1.00 5.53 190 THR A N 1
ATOM 1392 C CA . THR A 1 170 ? -0.741 4.756 -5.861 1.00 5.85 190 THR A CA 1
ATOM 1393 C C . THR A 1 170 ? -0.034 3.458 -5.482 1.00 4.82 190 THR A C 1
ATOM 1394 O O . THR A 1 170 ? -0.116 2.464 -6.209 1.00 5.46 190 THR A O 1
ATOM 1398 N N . TYR A 1 171 ? 0.660 3.468 -4.345 1.00 5.05 191 TYR A N 1
ATOM 1399 C CA . TYR A 1 171 ? 1.367 2.275 -3.882 1.00 5.23 191 TYR A CA 1
ATOM 1400 C C . TYR A 1 171 ? 0.365 1.180 -3.519 1.00 5.02 191 TYR A C 1
ATOM 1401 O O . TYR A 1 171 ? 0.534 0.016 -3.886 1.00 5.61 191 TYR A O 1
ATOM 1410 N N . ALA A 1 172 ? -0.706 1.557 -2.787 1.00 5.28 192 ALA A N 1
ATOM 1411 C CA . ALA A 1 172 ? -1.770 0.597 -2.503 1.00 5.69 192 ALA A CA 1
ATOM 1412 C C . ALA A 1 172 ? -2.358 0.025 -3.773 1.00 5.39 192 ALA A C 1
ATOM 1413 O O . ALA A 1 172 ? -2.557 -1.181 -3.872 1.00 6.05 192 ALA A O 1
ATOM 1415 N N . ASP A 1 173 ? -2.642 0.881 -4.734 1.00 5.68 193 ASP A N 1
ATOM 1416 C CA . ASP A 1 173 ? -3.192 0.410 -5.995 1.00 6.34 193 ASP A CA 1
ATOM 1417 C C . ASP A 1 173 ? -2.326 -0.646 -6.665 1.00 5.62 193 ASP A C 1
ATOM 1418 O O . ASP A 1 173 ? -2.799 -1.691 -7.133 1.00 6.78 193 ASP A O 1
ATOM 1423 N N A LEU A 1 174 ? -1.019 -0.380 -6.689 0.80 6.05 194 LEU A N 1
ATOM 1424 N N B LEU A 1 174 ? -1.024 -0.366 -6.713 0.20 6.37 194 LEU A N 1
ATOM 1425 C CA A LEU A 1 174 ? -0.047 -1.311 -7.252 0.80 6.83 194 LEU A CA 1
ATOM 1426 C CA B LEU A 1 174 ? -0.035 -1.289 -7.272 0.20 6.98 194 LEU A CA 1
ATOM 1427 C C A LEU A 1 174 ? -0.144 -2.679 -6.554 0.80 5.73 194 LEU A C 1
ATOM 1428 C C B LEU A 1 174 ? -0.040 -2.651 -6.559 0.20 5.81 194 LEU A C 1
ATOM 1429 O O A LEU A 1 174 ? -0.255 -3.738 -7.192 0.80 6.48 194 LEU A O 1
ATOM 1430 O O B LEU A 1 174 ? 0.038 -3.691 -7.218 0.20 6.18 194 LEU A O 1
ATOM 1439 N N . LEU A 1 175 ? -0.154 -2.640 -5.227 1.00 5.36 195 LEU A N 1
ATOM 1440 C CA . LEU A 1 175 ? -0.201 -3.857 -4.455 1.00 5.25 195 LEU A CA 1
ATOM 1441 C C . LEU A 1 175 ? -1.542 -4.577 -4.585 1.00 5.00 195 LEU A C 1
ATOM 1442 O O . LEU A 1 175 ? -1.570 -5.819 -4.622 1.00 5.92 195 LEU A O 1
ATOM 1447 N N . THR A 1 176 ? -2.654 -3.842 -4.754 1.00 5.17 196 THR A N 1
ATOM 1448 C CA . TH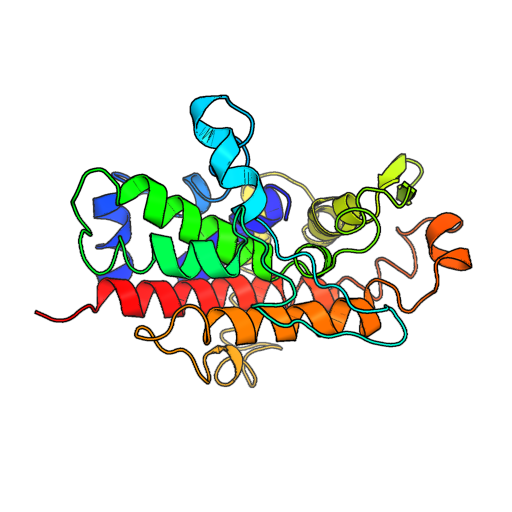R A 1 176 ? -3.929 -4.501 -4.988 1.00 5.52 196 THR A CA 1
ATOM 1449 C C . THR A 1 176 ? -3.932 -5.288 -6.285 1.00 5.42 196 THR A C 1
ATOM 1450 O O . THR A 1 176 ? -4.537 -6.355 -6.372 1.00 5.94 196 THR A O 1
ATOM 1454 N N . GLU A 1 177 ? -3.280 -4.768 -7.341 1.00 5.65 197 GLU A N 1
ATOM 1455 C CA A GLU A 1 177 ? -3.243 -5.513 -8.574 0.80 6.47 197 GLU A CA 1
ATOM 1456 C CA B GLU A 1 177 ? -3.114 -5.441 -8.646 0.20 6.17 197 GLU A CA 1
ATOM 1457 C C . GLU A 1 177 ? -2.316 -6.720 -8.468 1.00 5.73 197 GLU A C 1
ATOM 1458 O O . GLU A 1 177 ? -2.618 -7.786 -9.039 1.00 6.56 197 GLU A O 1
ATOM 1469 N N . ARG A 1 178 ? -1.243 -6.618 -7.684 1.00 5.91 198 ARG A N 1
ATOM 1470 C CA . ARG A 1 178 ? -0.401 -7.788 -7.449 1.00 6.24 198 ARG A CA 1
ATOM 1471 C C . ARG A 1 178 ? -1.186 -8.904 -6.769 1.00 5.90 198 ARG A C 1
ATOM 1472 O O . ARG A 1 178 ? -0.992 -10.079 -7.085 1.00 6.80 198 ARG A O 1
ATOM 1480 N N . ILE A 1 179 ? -2.105 -8.532 -5.872 1.00 5.82 199 ILE A N 1
ATOM 1481 C CA . ILE A 1 179 ? -2.999 -9.499 -5.206 1.00 6.15 199 ILE A CA 1
ATOM 1482 C C . ILE A 1 179 ? -4.025 -10.084 -6.173 1.00 6.67 199 ILE A C 1
ATOM 1483 O O . ILE A 1 179 ? -4.229 -11.312 -6.232 1.00 7.99 199 ILE A O 1
ATOM 1488 N N . LYS A 1 180 ? -4.674 -9.212 -6.935 1.00 7.00 200 LYS A N 1
ATOM 1489 C CA A LYS A 1 180 ? -5.819 -9.643 -7.755 0.60 8.18 200 LYS A CA 1
ATOM 1490 C CA B LYS A 1 180 ? -5.816 -9.696 -7.718 0.40 7.98 200 LYS A CA 1
ATOM 1491 C C . LYS A 1 180 ? -5.372 -10.571 -8.887 1.00 8.24 200 LYS A C 1
ATOM 1492 O O . LYS A 1 180 ? -5.943 -11.653 -9.114 1.00 9.61 200 LYS A O 1
ATOM 1503 N N . THR A 1 181 ? -4.366 -10.131 -9.622 1.00 8.68 201 THR A N 1
ATOM 1504 C CA . THR A 1 181 ? -3.930 -10.824 -10.841 1.00 9.15 201 THR A CA 1
ATOM 1505 C C . THR A 1 181 ? -2.422 -11.058 -10.976 1.00 9.08 201 THR A C 1
ATOM 1506 O O . THR A 1 181 ? -2.040 -11.847 -11.830 1.00 10.95 201 THR A O 1
ATOM 1510 N N . GLY A 1 182 ? -1.607 -10.393 -10.180 1.00 8.78 202 GLY A N 1
ATOM 1511 C CA . GLY A 1 182 ? -0.168 -10.353 -10.370 1.00 8.54 202 GLY A CA 1
ATOM 1512 C C . GLY A 1 182 ? 0.582 -11.290 -9.461 1.00 7.97 202 GLY A C 1
ATOM 1513 O O . GLY A 1 182 ? 0.172 -12.416 -9.217 1.00 8.72 202 GLY A O 1
ATOM 1514 N N . THR A 1 183 ? 1.732 -10.797 -8.996 1.00 8.62 203 THR A N 1
ATOM 1515 C CA A THR A 1 183 ? 2.704 -11.693 -8.422 0.70 9.84 203 THR A CA 1
ATOM 1516 C CA B THR A 1 183 ? 2.776 -11.556 -8.242 0.30 9.21 203 THR A CA 1
ATOM 1517 C C . THR A 1 183 ? 2.234 -12.374 -7.113 1.00 7.81 203 THR A C 1
ATOM 1518 O O . THR A 1 183 ? 2.769 -13.418 -6.763 1.00 9.44 203 THR A O 1
ATOM 1525 N N . TYR A 1 184 ? 1.228 -11.841 -6.412 1.00 6.77 204 TYR A N 1
ATOM 1526 C CA . TYR A 1 184 ? 0.729 -12.484 -5.183 1.00 6.29 204 TYR A CA 1
ATOM 1527 C C . TYR A 1 184 ? -0.556 -13.290 -5.405 1.00 6.30 204 TYR A C 1
ATOM 1528 O O . TYR A 1 184 ? -1.067 -13.896 -4.450 1.00 7.22 204 TYR A O 1
ATOM 1537 N N . SER A 1 185 ? -1.069 -13.309 -6.630 1.00 6.08 205 SER A N 1
ATOM 1538 C CA . SER A 1 185 ? -2.426 -13.838 -6.845 1.00 6.27 205 SER A CA 1
ATOM 1539 C C . SER A 1 185 ? -2.539 -15.335 -6.544 1.00 6.03 205 SER A C 1
ATOM 1540 O O . SER A 1 185 ? -3.598 -15.796 -6.135 1.00 7.43 205 SER A O 1
ATOM 1543 N N . SER A 1 186 ? -1.465 -16.092 -6.760 1.00 6.45 206 SER A N 1
ATOM 1544 C CA . SER A 1 186 ? -1.503 -17.526 -6.458 1.00 7.43 206 SER A CA 1
ATOM 1545 C C . SER A 1 186 ? -1.402 -17.819 -4.976 1.00 7.81 206 SER A C 1
ATOM 1546 O O . SER A 1 186 ? -1.739 -18.922 -4.568 1.00 10.71 206 SER A O 1
ATOM 1551 N N . LYS A 1 187 ? -0.951 -16.850 -4.179 1.00 8.75 207 LYS A N 1
ATOM 1552 C CA . LYS A 1 187 ? -0.731 -17.001 -2.733 1.00 9.35 207 LYS A CA 1
ATOM 1553 C C . LYS A 1 187 ? -1.823 -16.498 -1.822 1.00 9.06 207 LYS A C 1
ATOM 1554 O O . LYS A 1 187 ? -1.838 -16.857 -0.655 1.00 9.39 207 LYS A O 1
ATOM 1560 N N . LYS A 1 188 ? -2.699 -15.633 -2.314 1.00 10.16 208 LYS A N 1
ATOM 1561 C CA A LYS A 1 188 ? -3.639 -14.900 -1.432 0.80 10.58 208 LYS A CA 1
ATOM 1562 C CA B LYS A 1 188 ? -3.604 -14.911 -1.424 0.20 10.86 208 LYS A CA 1
ATOM 1563 C C . LYS A 1 188 ? -4.555 -15.844 -0.697 1.00 9.17 208 LYS A C 1
ATOM 1564 O O . LYS A 1 188 ? -4.944 -15.544 0.425 1.00 10.96 208 LYS A O 1
ATOM 1575 N N . ASP A 1 189 ? -4.910 -16.986 -1.273 1.00 9.33 209 ASP A N 1
ATOM 1576 C CA A ASP A 1 189 ? -5.738 -18.010 -0.571 0.60 9.64 209 ASP A CA 1
ATOM 1577 C CA B ASP A 1 189 ? -5.784 -17.796 -0.498 0.40 10.18 209 ASP A CA 1
ATOM 1578 C C . ASP A 1 189 ? -5.057 -18.453 0.702 1.00 8.14 209 ASP A C 1
ATOM 1579 O O . ASP A 1 189 ? -5.678 -18.673 1.742 1.00 10.64 209 ASP A O 1
ATOM 1588 N N . SER A 1 190 ? -3.735 -18.634 0.609 1.00 7.05 210 SER A N 1
ATOM 1589 C CA . SER A 1 190 ? -3.014 -19.033 1.776 1.00 5.90 210 SER A CA 1
ATOM 1590 C C . SER A 1 190 ? -2.978 -17.951 2.836 1.00 4.74 210 SER A C 1
ATOM 1591 O O . SER A 1 190 ? -2.913 -18.235 4.027 1.00 5.21 210 SER A O 1
ATOM 1594 N N . TRP A 1 191 ? -2.972 -16.676 2.400 1.00 5.15 211 TRP A N 1
ATOM 1595 C CA . TRP A 1 191 ? -2.854 -15.575 3.335 1.00 5.08 211 TRP A CA 1
ATOM 1596 C C . TRP A 1 191 ? -4.018 -15.540 4.340 1.00 4.99 211 TRP A C 1
ATOM 1597 O O . TRP A 1 191 ? -3.862 -15.040 5.442 1.00 6.22 211 TRP A O 1
ATOM 1608 N N . THR A 1 192 ? -5.184 -16.071 3.959 1.00 5.38 212 THR A N 1
ATOM 1609 C CA . THR A 1 192 ? -6.354 -16.108 4.847 1.00 5.80 212 THR A CA 1
ATOM 1610 C C . THR A 1 192 ? -6.599 -17.478 5.428 1.00 5.48 212 THR A C 1
ATOM 1611 O O . THR A 1 192 ? -7.578 -17.653 6.165 1.00 6.38 212 THR A O 1
ATOM 1615 N N . ASP A 1 193 ? -5.757 -18.462 5.137 1.00 5.51 213 ASP A N 1
ATOM 1616 C CA . ASP A 1 193 ? -5.894 -19.790 5.735 1.00 5.73 213 ASP A CA 1
ATOM 1617 C C . ASP A 1 193 ? -5.746 -19.701 7.250 1.00 5.76 213 ASP A C 1
ATOM 1618 O O . ASP A 1 193 ? -4.917 -18.964 7.768 1.00 6.63 213 ASP A O 1
ATOM 1623 N N . GLY A 1 194 ? -6.609 -20.422 7.975 1.00 5.84 214 GLY A N 1
ATOM 1624 C CA . GLY A 1 194 ? -6.543 -20.451 9.403 1.00 6.58 214 GLY A CA 1
ATOM 1625 C C . GLY A 1 194 ? -7.296 -19.341 10.120 1.00 6.38 214 GLY A C 1
ATOM 1626 O O . GLY A 1 194 ? -7.462 -19.391 11.325 1.00 8.37 214 GLY A O 1
ATOM 1627 N N . ILE A 1 195 ? -7.776 -18.338 9.395 1.00 6.29 215 ILE A N 1
ATOM 1628 C CA . ILE A 1 195 ? -8.454 -17.219 10.058 1.00 6.46 215 ILE A CA 1
ATOM 1629 C C . ILE A 1 195 ? -9.704 -17.727 10.807 1.00 6.53 215 ILE A C 1
ATOM 1630 O O . ILE A 1 195 ? -10.503 -18.474 10.246 1.00 8.98 215 ILE A O 1
ATOM 1639 N N . ASP A 1 196 ? -9.847 -17.350 12.063 1.00 6.63 216 ASP A N 1
ATOM 1640 C CA . ASP A 1 196 ? -10.922 -17.891 12.910 1.00 7.04 216 ASP A CA 1
ATOM 1641 C C . ASP A 1 196 ? -11.401 -16.767 13.802 1.00 6.40 216 ASP A C 1
ATOM 1642 O O . ASP A 1 196 ? -10.736 -16.388 14.774 1.00 6.28 216 ASP A O 1
ATOM 1647 N N . ILE A 1 197 ? -12.591 -16.254 13.493 1.00 6.47 217 ILE A N 1
ATOM 1648 C CA . ILE A 1 197 ? -13.149 -15.150 14.243 1.00 6.36 217 ILE A CA 1
ATOM 1649 C C . ILE A 1 197 ? -13.404 -15.486 15.711 1.00 6.29 217 ILE A C 1
ATOM 1650 O O . ILE A 1 197 ? -13.453 -14.582 16.550 1.00 8.06 217 ILE A O 1
ATOM 1655 N N . LYS A 1 198 ? -13.574 -16.783 16.022 1.00 6.39 218 LYS A N 1
ATOM 1656 C CA A LYS A 1 198 ? -13.755 -17.201 17.407 0.50 7.28 218 LYS A CA 1
ATOM 1657 C CA B LYS A 1 198 ? -13.753 -17.221 17.399 0.50 7.32 218 LYS A CA 1
ATOM 1658 C C . LYS A 1 198 ? -12.436 -17.370 18.162 1.00 7.16 218 LYS A C 1
ATOM 1659 O O . LYS A 1 198 ? -12.465 -17.666 19.360 1.00 8.58 218 LYS A O 1
ATOM 1670 N N . ASP A 1 199 ? -11.303 -17.157 17.490 1.00 6.59 219 ASP A N 1
ATOM 1671 C CA . ASP A 1 199 ? -10.013 -17.286 18.150 1.00 6.85 219 ASP A CA 1
ATOM 1672 C C . ASP A 1 199 ? -9.058 -16.234 17.640 1.00 5.80 219 ASP A C 1
ATOM 1673 O O . ASP A 1 199 ? -8.163 -16.506 16.818 1.00 6.32 219 ASP A O 1
ATOM 1678 N N . PRO A 1 200 ? -9.241 -14.984 18.094 1.00 5.81 220 PRO A N 1
ATOM 1679 C CA . PRO A 1 200 ? -8.344 -13.905 17.647 1.00 5.56 220 PRO A CA 1
ATOM 1680 C C . PRO A 1 200 ? -6.876 -14.100 18.017 1.00 4.87 220 PRO A C 1
ATOM 1681 O O . PRO A 1 200 ? -6.016 -13.640 17.272 1.00 5.33 220 PRO A O 1
ATOM 1685 N N . VAL A 1 201 ? -6.601 -14.728 19.161 1.00 5.40 221 VAL A N 1
ATOM 1686 C CA . VAL A 1 201 ? -5.200 -14.966 19.547 1.00 5.30 221 VAL A CA 1
ATOM 1687 C C . VAL A 1 201 ? -4.539 -15.883 18.542 1.00 5.62 221 VAL A C 1
ATOM 1688 O O . VAL A 1 201 ? -3.467 -15.568 18.023 1.00 5.43 221 VAL A O 1
ATOM 1692 N N . SER A 1 202 ? -5.119 -17.056 18.296 1.00 5.46 222 SER A N 1
ATOM 1693 C CA A SER A 1 202 ? -4.504 -17.969 17.350 0.80 5.80 222 SER A CA 1
ATOM 1694 C CA B SER A 1 202 ? -4.448 -17.974 17.379 0.20 5.99 222 SER A CA 1
ATOM 1695 C C . SER A 1 202 ? -4.354 -17.365 15.979 1.00 5.68 222 SER A C 1
ATOM 1696 O O . SER A 1 202 ? -3.355 -17.535 15.284 1.00 6.36 222 SER A O 1
ATOM 1701 N N . THR A 1 203 ? -5.406 -16.663 15.550 1.00 5.42 223 THR A N 1
ATOM 1702 C CA . THR A 1 203 ? -5.426 -16.063 14.215 1.00 5.98 223 THR A CA 1
ATOM 1703 C C . THR A 1 203 ? -4.252 -15.077 14.062 1.00 5.32 223 THR A C 1
ATOM 1704 O O . THR A 1 203 ? -3.463 -15.133 13.107 1.00 5.81 223 THR A O 1
ATOM 1708 N N . SER A 1 204 ? -4.182 -14.121 14.982 1.00 5.20 224 SER A N 1
ATOM 1709 C CA . SER A 1 204 ? -3.183 -13.102 14.869 1.00 5.17 224 SER A CA 1
ATOM 1710 C C . SER A 1 204 ? -1.767 -13.651 15.122 1.00 4.71 224 SER A C 1
ATOM 1711 O O . SER A 1 204 ? -0.812 -13.117 14.556 1.00 5.05 224 SER A O 1
ATOM 1714 N N . MET A 1 205 ? -1.651 -14.743 15.892 1.00 4.49 225 MET A N 1
ATOM 1715 C CA . MET A 1 205 ? -0.373 -15.421 16.024 1.00 4.67 225 MET A CA 1
ATOM 1716 C C . MET A 1 205 ? 0.115 -16.028 14.713 1.00 4.94 225 MET A C 1
ATOM 1717 O O . MET A 1 205 ? 1.323 -16.083 14.471 1.00 5.45 225 MET A O 1
ATOM 1722 N N . ILE A 1 206 ? -0.786 -16.511 13.854 1.00 4.72 226 ILE A N 1
ATOM 1723 C CA . ILE A 1 206 ? -0.354 -16.948 12.524 1.00 4.61 226 ILE A CA 1
ATOM 1724 C C . ILE A 1 206 ? 0.428 -15.819 11.859 1.00 4.59 226 ILE A C 1
ATOM 1725 O O . ILE A 1 206 ? 1.498 -16.016 11.275 1.00 5.04 226 ILE A O 1
ATOM 1730 N N . TRP A 1 207 ? -0.144 -14.634 11.896 1.00 4.50 227 TRP A N 1
ATOM 1731 C CA . TRP A 1 207 ? 0.403 -13.489 11.203 1.00 4.81 227 TRP A CA 1
ATOM 1732 C C . TRP A 1 207 ? 1.692 -13.007 11.844 1.00 4.58 227 TRP A C 1
ATOM 1733 O O . TRP A 1 207 ? 2.659 -12.676 11.134 1.00 5.32 227 TRP A O 1
ATOM 1744 N N . ALA A 1 208 ? 1.735 -12.967 13.175 1.00 4.61 228 ALA A N 1
ATOM 1745 C CA . ALA A 1 208 ? 2.944 -12.544 13.893 1.00 4.71 228 ALA A CA 1
ATOM 1746 C C . ALA A 1 208 ? 4.088 -13.506 13.665 1.00 4.77 228 ALA A C 1
ATOM 1747 O O . ALA A 1 208 ? 5.239 -13.096 13.464 1.00 5.10 228 ALA A O 1
ATOM 1749 N N . ALA A 1 209 ? 3.803 -14.820 13.741 1.00 4.60 229 ALA A N 1
ATOM 1750 C CA . ALA A 1 209 ? 4.852 -15.812 13.499 1.00 5.04 229 ALA A CA 1
ATOM 1751 C C . ALA A 1 209 ? 5.367 -15.706 12.067 1.00 4.89 229 ALA A C 1
ATOM 1752 O O . ALA A 1 209 ? 6.576 -15.807 11.811 1.00 5.33 229 ALA A O 1
ATOM 1754 N N . ASP A 1 210 ? 4.452 -15.519 11.106 1.00 4.76 230 ASP A N 1
ATOM 1755 C CA . ASP A 1 210 ? 4.827 -15.329 9.684 1.00 4.78 230 ASP A CA 1
ATOM 1756 C C . ASP A 1 210 ? 5.789 -14.137 9.569 1.00 4.63 230 ASP A C 1
ATOM 1757 O O . ASP A 1 210 ? 6.905 -14.263 9.049 1.00 5.05 230 ASP A O 1
ATOM 1762 N N . ALA A 1 211 ? 5.373 -12.968 10.052 1.00 4.51 231 ALA A N 1
ATOM 1763 C CA . ALA A 1 211 ? 6.224 -11.790 9.969 1.00 4.66 231 ALA A CA 1
ATOM 1764 C C . ALA A 1 211 ? 7.550 -11.992 10.681 1.00 4.60 231 ALA A C 1
ATOM 1765 O O . ALA A 1 211 ? 8.614 -11.560 10.200 1.00 5.22 231 ALA A O 1
ATOM 1767 N N . ASN A 1 212 ? 7.521 -12.647 11.842 1.00 4.49 232 ASN A N 1
ATOM 1768 C CA . ASN A 1 212 ? 8.755 -12.883 12.602 1.00 4.75 232 ASN A CA 1
ATOM 1769 C C . ASN A 1 212 ? 9.784 -13.735 11.825 1.00 4.75 232 ASN A C 1
ATOM 1770 O O . ASN A 1 212 ? 10.984 -13.531 12.026 1.00 5.05 232 ASN A O 1
ATOM 1775 N N . THR A 1 213 ? 9.342 -14.633 10.948 1.00 4.84 233 THR A N 1
ATOM 1776 C CA . THR A 1 213 ? 10.331 -15.400 10.194 1.00 5.22 233 THR A CA 1
ATOM 1777 C C . THR A 1 213 ? 11.274 -14.479 9.428 1.00 5.13 233 THR A C 1
ATOM 1778 O O . THR A 1 213 ? 12.464 -14.823 9.221 1.00 6.00 233 THR A O 1
ATOM 1782 N N . TYR A 1 214 ? 10.785 -13.327 8.985 1.00 4.56 234 TYR A N 1
ATOM 1783 C CA . TYR A 1 214 ? 11.588 -12.413 8.194 1.00 5.24 234 TYR A CA 1
ATOM 1784 C C . TYR A 1 214 ? 12.593 -11.652 9.032 1.00 5.19 234 TYR A C 1
ATOM 1785 O O . TYR A 1 214 ? 13.534 -11.077 8.458 1.00 5.77 234 TYR A O 1
ATOM 1794 N N . VAL A 1 215 ? 12.442 -11.653 10.354 1.00 5.30 235 VAL A N 1
ATOM 1795 C CA . VAL A 1 215 ? 13.516 -11.101 11.195 1.00 5.32 235 VAL A CA 1
ATOM 1796 C C . VAL A 1 215 ? 14.841 -11.848 10.931 1.00 5.77 235 VAL A C 1
ATOM 1797 O O . VAL A 1 215 ? 15.907 -11.232 10.769 1.00 6.76 235 VAL A O 1
ATOM 1801 N N . CYS A 1 216 ? 14.740 -13.187 10.901 1.00 6.02 236 CYS A N 1
ATOM 1802 C CA . CYS A 1 216 ? 15.931 -13.995 10.643 1.00 6.14 236 CYS A CA 1
ATOM 1803 C C . CYS A 1 216 ? 16.330 -14.071 9.181 1.00 6.50 236 CYS A C 1
ATOM 1804 O O . CYS A 1 216 ? 17.527 -14.191 8.894 1.00 8.11 236 CYS A O 1
ATOM 1807 N N . SER A 1 217 ? 15.363 -14.068 8.261 1.00 6.52 237 SER A N 1
ATOM 1808 C CA . SER A 1 217 ? 15.707 -14.243 6.841 1.00 7.03 237 SER A CA 1
ATOM 1809 C C . SER A 1 217 ? 16.123 -12.963 6.145 1.00 6.63 237 SER A C 1
ATOM 1810 O O . SER A 1 217 ? 16.776 -13.036 5.088 1.00 7.76 237 SER A O 1
ATOM 1813 N N . THR A 1 218 ? 15.700 -11.811 6.668 1.00 6.39 238 THR A N 1
ATOM 1814 C CA . THR A 1 218 ? 15.828 -10.546 5.958 1.00 6.81 238 THR A CA 1
ATOM 1815 C C . THR A 1 218 ? 16.272 -9.390 6.814 1.00 6.50 238 THR A C 1
ATOM 1816 O O . THR A 1 218 ? 17.194 -8.638 6.423 1.00 7.93 238 THR A O 1
ATOM 1820 N N . VAL A 1 219 ? 15.722 -9.210 8.000 1.00 5.67 239 VAL A N 1
ATOM 1821 C CA . VAL A 1 219 ? 16.031 -8.012 8.761 1.00 5.26 239 VAL A CA 1
ATOM 1822 C C . VAL A 1 219 ? 17.466 -8.041 9.315 1.00 5.22 239 VAL A C 1
ATOM 1823 O O . VAL A 1 219 ? 18.166 -7.050 9.287 1.00 6.02 239 VAL A O 1
ATOM 1827 N N . LEU A 1 220 ? 17.832 -9.176 9.890 1.00 5.35 240 LEU A N 1
ATOM 1828 C CA . LEU A 1 220 ? 19.077 -9.279 10.656 1.00 5.60 240 LEU A CA 1
ATOM 1829 C C . LEU A 1 220 ? 20.091 -10.297 10.118 1.00 5.96 240 LEU A C 1
ATOM 1830 O O . LEU A 1 220 ? 21.171 -10.424 10.709 1.00 7.15 240 LEU A O 1
ATOM 1835 N N A ASP A 1 221 ? 19.732 -10.957 8.995 0.60 5.88 241 ASP A N 1
ATOM 1836 N N B ASP A 1 221 ? 19.831 -11.097 9.097 0.40 7.31 241 ASP A N 1
ATOM 1837 C CA A ASP A 1 221 ? 20.569 -11.998 8.397 0.60 5.16 241 ASP A CA 1
ATOM 1838 C CA B ASP A 1 221 ? 20.863 -12.092 8.778 0.40 7.26 241 ASP A CA 1
ATOM 1839 C C A ASP A 1 221 ? 21.995 -11.502 8.084 0.60 5.94 241 ASP A C 1
ATOM 1840 C C B ASP A 1 221 ? 22.112 -11.520 8.093 0.40 7.07 241 ASP A C 1
ATOM 1841 O O A ASP A 1 221 ? 22.961 -12.259 8.192 0.60 6.49 241 ASP A O 1
ATOM 1842 O O B ASP A 1 221 ? 23.104 -12.248 7.938 0.40 7.48 241 ASP A O 1
ATOM 1851 N N . ASP A 1 222 ? 22.121 -10.246 7.688 1.00 6.33 242 ASP A N 1
ATOM 1852 C CA . ASP A 1 222 ? 23.421 -9.686 7.254 1.00 7.18 242 ASP A CA 1
ATOM 1853 C C . ASP A 1 222 ? 24.410 -9.576 8.386 1.00 7.77 242 ASP A C 1
ATOM 1854 O O . ASP A 1 222 ? 25.595 -9.500 8.091 1.00 8.92 242 ASP A O 1
ATOM 1859 N N . GLY A 1 223 ? 23.939 -9.595 9.638 1.00 7.45 243 GLY A N 1
ATOM 1860 C CA . GLY A 1 223 ? 24.750 -9.441 10.811 1.00 7.82 243 GLY A CA 1
ATOM 1861 C C . GLY A 1 223 ? 24.918 -7.975 11.176 1.00 6.88 243 GLY A C 1
ATOM 1862 O O . GLY A 1 223 ? 24.953 -7.093 10.317 1.00 7.94 243 GLY A O 1
ATOM 1863 N N . LEU A 1 224 ? 25.037 -7.735 12.471 1.00 7.18 244 LEU A N 1
ATOM 1864 C CA . LEU A 1 224 ? 25.215 -6.365 12.927 1.00 7.96 244 LEU A CA 1
ATOM 1865 C C . LEU A 1 224 ? 26.554 -5.738 12.504 1.00 8.42 244 LEU A C 1
ATOM 1866 O O . LEU A 1 224 ? 26.633 -4.503 12.420 1.00 8.95 244 LEU A O 1
ATOM 1871 N N . ALA A 1 225 ? 27.588 -6.536 12.209 1.00 8.74 245 ALA A N 1
ATOM 1872 C CA . ALA A 1 225 ? 28.829 -5.922 11.731 1.00 9.18 245 ALA A CA 1
ATOM 1873 C C . ALA A 1 225 ? 28.553 -5.090 10.466 1.00 8.36 245 ALA A C 1
ATOM 1874 O O . ALA A 1 225 ? 28.923 -3.918 10.393 1.00 10.15 245 ALA A O 1
ATOM 1876 N N . TYR A 1 226 ? 27.819 -5.690 9.535 1.00 7.88 246 TYR A N 1
ATOM 1877 C CA . TYR A 1 226 ? 27.409 -5.048 8.309 1.00 7.70 246 TYR A CA 1
ATOM 1878 C C . TYR A 1 226 ? 26.347 -3.965 8.594 1.00 6.66 246 TYR A C 1
ATOM 1879 O O . TYR A 1 226 ? 26.439 -2.835 8.095 1.00 7.15 246 TYR A O 1
ATOM 1888 N N . ILE A 1 227 ? 25.302 -4.330 9.337 1.00 6.66 247 ILE A N 1
ATOM 1889 C CA . ILE A 1 227 ? 24.165 -3.428 9.534 1.00 6.57 247 ILE A CA 1
ATOM 1890 C C . ILE A 1 227 ? 24.543 -2.119 10.210 1.00 6.23 247 ILE A C 1
A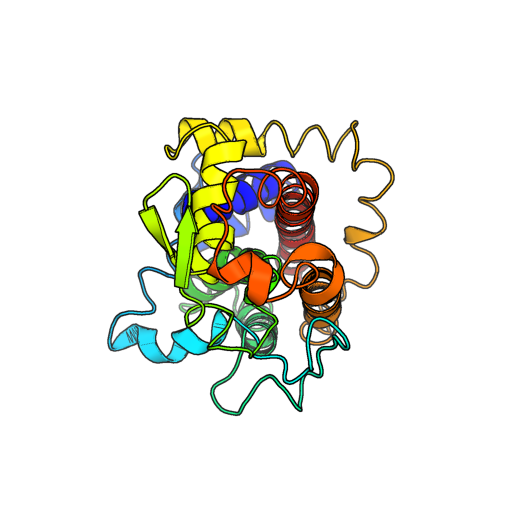TOM 1891 O O . ILE A 1 227 ? 24.041 -1.064 9.836 1.00 6.76 247 ILE A O 1
ATOM 1896 N N . ASN A 1 228 ? 25.494 -2.187 11.157 1.00 6.45 248 ASN A N 1
ATOM 1897 C CA . ASN A 1 228 ? 25.906 -1.011 11.865 1.00 6.81 248 ASN A CA 1
ATOM 1898 C C . ASN A 1 228 ? 26.805 -0.073 11.040 1.00 6.74 248 ASN A C 1
ATOM 1899 O O . ASN A 1 228 ? 26.959 1.083 11.395 1.00 7.71 248 ASN A O 1
ATOM 1904 N N . SER A 1 229 ? 27.400 -0.594 9.976 1.00 7.18 249 SER A N 1
ATOM 1905 C CA . SER A 1 229 ? 28.494 0.111 9.321 1.00 7.13 249 SER A CA 1
ATOM 1906 C C . SER A 1 229 ? 28.306 0.457 7.858 1.00 7.70 249 SER A C 1
ATOM 1907 O O . SER A 1 229 ? 29.115 1.203 7.318 1.00 9.71 249 SER A O 1
ATOM 1912 N N . THR A 1 230 ? 27.260 -0.045 7.225 1.00 8.08 250 THR A N 1
ATOM 1913 C CA . THR A 1 230 ? 27.064 0.138 5.797 1.00 8.37 250 THR A CA 1
ATOM 1914 C C . THR A 1 230 ? 25.849 0.998 5.603 1.00 7.27 250 THR A C 1
ATOM 1915 O O . THR A 1 230 ? 24.848 0.850 6.321 1.00 8.96 250 THR A O 1
ATOM 1919 N N . ASP A 1 231 ? 25.851 1.841 4.584 1.00 8.02 251 ASP A N 1
ATOM 1920 C CA . ASP A 1 231 ? 24.660 2.608 4.283 1.00 7.37 251 ASP A CA 1
ATOM 1921 C C . ASP A 1 231 ? 23.574 1.645 3.787 1.00 6.76 251 ASP A C 1
ATOM 1922 O O . ASP A 1 231 ? 23.773 0.939 2.788 1.00 7.39 251 ASP A O 1
ATOM 1927 N N . LEU A 1 232 ? 22.435 1.608 4.494 1.00 6.04 252 LEU A N 1
ATOM 1928 C CA . LEU A 1 232 ? 21.442 0.564 4.248 1.00 5.52 252 LEU A CA 1
ATOM 1929 C C . LEU A 1 232 ? 20.499 0.912 3.083 1.00 5.67 252 LEU A C 1
ATOM 1930 O O . LEU A 1 232 ? 19.643 0.097 2.750 1.00 6.04 252 LEU A O 1
ATOM 1935 N N . SER A 1 233 ? 20.735 2.049 2.414 1.00 5.87 253 SER A N 1
ATOM 1936 C CA . SER A 1 233 ? 20.048 2.373 1.170 1.00 5.91 253 SER A CA 1
ATOM 1937 C C . SER A 1 233 ? 20.549 1.579 -0.028 1.00 6.14 253 SER A C 1
ATOM 1938 O O . SER A 1 233 ? 19.964 1.718 -1.125 1.00 6.75 253 SER A O 1
ATOM 1941 N N . GLY A 1 234 ? 21.624 0.807 0.147 1.00 6.64 254 GLY A N 1
ATOM 1942 C CA . GLY A 1 234 ? 22.203 -0.010 -0.925 1.00 7.09 254 GLY A CA 1
ATOM 1943 C C . GLY A 1 234 ? 21.563 -1.379 -1.006 1.00 6.63 254 GLY A C 1
ATOM 1944 O O . GLY A 1 234 ? 20.331 -1.503 -1.112 1.00 6.87 254 GLY A O 1
ATOM 1945 N N . GLU A 1 235 ? 22.367 -2.421 -0.879 1.00 7.58 255 GLU A N 1
ATOM 1946 C CA . GLU A 1 235 ? 21.885 -3.779 -1.038 1.00 7.10 255 GLU A CA 1
ATOM 1947 C C . GLU A 1 235 ? 20.849 -4.149 0.023 1.00 6.13 255 GLU A C 1
ATOM 1948 O O . GLU A 1 235 ? 19.981 -4.973 -0.246 1.00 6.63 255 GLU A O 1
ATOM 1954 N N . TYR A 1 236 ? 20.952 -3.579 1.212 1.00 6.00 256 TYR A N 1
ATOM 1955 C CA . TYR A 1 236 ? 20.003 -3.898 2.286 1.00 5.68 256 TYR A CA 1
ATOM 1956 C C . TYR A 1 236 ? 18.579 -3.520 1.833 1.00 5.29 256 TYR A C 1
ATOM 1957 O O . TYR A 1 236 ? 17.650 -4.332 1.936 1.00 5.77 256 TYR A O 1
ATOM 1966 N N . TYR A 1 237 ? 18.429 -2.305 1.323 1.00 5.49 257 TYR A N 1
ATOM 1967 C CA . TYR A 1 237 ? 17.133 -1.897 0.718 1.00 5.43 257 TYR A CA 1
ATOM 1968 C C . TYR A 1 237 ? 16.747 -2.830 -0.402 1.00 5.07 257 TYR A C 1
ATOM 1969 O O . TYR A 1 237 ? 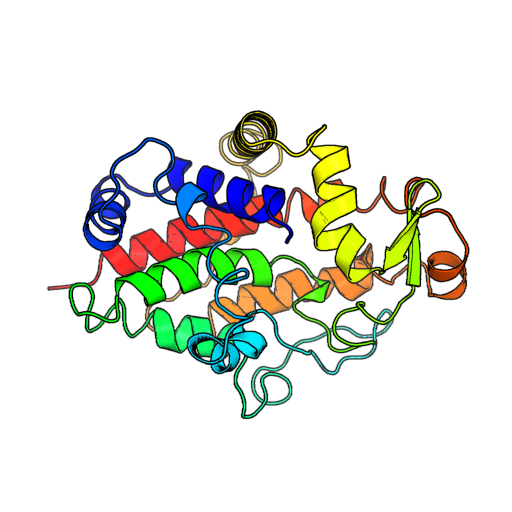15.593 -3.276 -0.487 1.00 5.14 257 TYR A O 1
ATOM 1978 N N . ASP A 1 238 ? 17.677 -3.126 -1.305 1.00 5.61 258 ASP A N 1
ATOM 1979 C CA . ASP A 1 238 ? 17.320 -3.909 -2.472 1.00 5.77 258 ASP A CA 1
ATOM 1980 C C . ASP A 1 238 ? 16.717 -5.259 -2.070 1.00 5.71 258 ASP A C 1
ATOM 1981 O O . ASP A 1 238 ? 15.719 -5.689 -2.670 1.00 6.44 258 ASP A O 1
ATOM 1986 N N . LYS A 1 239 ? 17.298 -5.940 -1.091 1.00 6.05 259 LYS A N 1
ATOM 1987 C CA A LYS A 1 239 ? 16.770 -7.238 -0.725 0.60 5.99 259 LYS A CA 1
ATOM 1988 C CA B LYS A 1 239 ? 16.819 -7.255 -0.673 0.40 6.47 259 LYS A CA 1
ATOM 1989 C C . LYS A 1 239 ? 15.557 -7.132 0.192 1.00 5.86 259 LYS A C 1
ATOM 1990 O O . LYS A 1 239 ? 14.725 -8.062 0.254 1.00 6.70 259 LYS A O 1
ATOM 2001 N N . SER A 1 240 ? 15.403 -6.012 0.878 1.00 5.52 260 SER A N 1
ATOM 2002 C CA . SER A 1 240 ? 14.275 -5.830 1.789 1.00 5.75 260 SER A CA 1
ATOM 2003 C C . SER A 1 240 ? 12.990 -5.481 1.046 1.00 5.24 260 SER A C 1
ATOM 2004 O O . SER A 1 240 ? 11.907 -5.889 1.485 1.00 5.47 260 SER A O 1
ATOM 2007 N N . GLN A 1 241 ? 13.097 -4.735 -0.042 1.00 5.42 261 GLN A N 1
ATOM 2008 C CA . GLN A 1 241 ? 11.913 -4.243 -0.758 1.00 5.39 261 GLN A CA 1
ATOM 2009 C C . GLN A 1 241 ? 10.866 -5.311 -1.052 1.00 5.03 261 GLN A C 1
ATOM 2010 O O . GLN A 1 241 ? 9.692 -5.121 -0.708 1.00 5.42 261 GLN A O 1
ATOM 2016 N N . PRO A 1 242 ? 11.212 -6.435 -1.703 1.00 5.66 262 PRO A N 1
ATOM 2017 C CA . PRO A 1 242 ? 10.133 -7.403 -2.005 1.00 5.75 262 PRO A CA 1
ATOM 2018 C C . PRO A 1 242 ? 9.507 -7.958 -0.742 1.00 5.52 262 PRO A C 1
ATOM 2019 O O . PRO A 1 242 ? 8.308 -8.328 -0.734 1.00 6.31 262 PRO A O 1
ATOM 2023 N N . VAL A 1 243 ? 10.280 -8.064 0.334 1.00 5.38 263 VAL A N 1
ATOM 2024 C CA . VAL A 1 243 ? 9.777 -8.593 1.588 1.00 5.48 263 VAL A CA 1
ATOM 2025 C C . VAL A 1 243 ? 8.754 -7.659 2.245 1.00 5.18 263 VAL A C 1
ATOM 2026 O O . VAL A 1 243 ? 7.662 -8.083 2.600 1.00 5.49 263 VAL A O 1
ATOM 2030 N N . PHE A 1 244 ? 9.099 -6.376 2.437 1.00 5.08 264 PHE A N 1
ATOM 2031 C CA . PHE A 1 244 ? 8.117 -5.486 3.025 1.00 5.02 264 PHE A CA 1
ATOM 2032 C C . PHE A 1 244 ? 6.938 -5.236 2.099 1.00 4.80 264 PHE A C 1
ATOM 2033 O O . PHE A 1 244 ? 5.816 -5.041 2.605 1.00 5.31 264 PHE A O 1
ATOM 2041 N N . GLU A 1 245 ? 7.126 -5.270 0.776 1.00 4.85 265 GLU A N 1
ATOM 2042 C CA . GLU A 1 245 ? 5.958 -5.100 -0.114 1.00 4.85 265 GLU A CA 1
ATOM 2043 C C . GLU A 1 245 ? 4.977 -6.259 0.066 1.00 4.60 265 GLU A C 1
ATOM 2044 O O . GLU A 1 245 ? 3.758 -6.023 0.132 1.00 5.06 265 GLU A O 1
ATOM 2050 N N . GLU A 1 246 ? 5.476 -7.487 0.134 1.00 4.46 266 GLU A N 1
ATOM 2051 C CA A GLU A 1 246 ? 4.553 -8.598 0.309 0.70 4.46 266 GLU A CA 1
ATOM 2052 C CA B GLU A 1 246 ? 4.602 -8.642 0.323 0.30 4.68 266 GLU A CA 1
ATOM 2053 C C . GLU A 1 246 ? 3.911 -8.569 1.693 1.00 4.51 266 GLU A C 1
ATOM 2054 O O . GLU A 1 246 ? 2.714 -8.913 1.818 1.00 4.88 266 GLU A O 1
ATOM 2065 N N . LEU A 1 247 ? 4.640 -8.145 2.727 1.00 4.45 267 LEU A N 1
ATOM 2066 C CA . LEU A 1 247 ? 4.062 -8.042 4.054 1.00 4.30 267 LEU A CA 1
ATOM 2067 C C . LEU A 1 247 ? 2.992 -6.937 4.138 1.00 4.33 267 LEU A C 1
ATOM 2068 O O . LEU A 1 247 ? 1.981 -7.124 4.859 1.00 4.49 267 LEU A O 1
ATOM 2073 N N . ILE A 1 248 ? 3.200 -5.797 3.492 1.00 4.09 268 ILE A N 1
ATOM 2074 C CA . ILE A 1 248 ? 2.173 -4.751 3.452 1.00 4.24 268 ILE A CA 1
ATOM 2075 C C . ILE A 1 248 ? 0.917 -5.279 2.730 1.00 3.96 268 ILE A C 1
ATOM 2076 O O . ILE A 1 248 ? -0.225 -5.039 3.181 1.00 4.36 268 ILE A O 1
ATOM 2081 N N . ALA A 1 249 ? 1.097 -5.977 1.619 1.00 4.25 269 ALA A N 1
ATOM 2082 C CA . ALA A 1 249 ? 0.004 -6.570 0.895 1.00 4.51 269 ALA A CA 1
ATOM 2083 C C . ALA A 1 249 ? -0.761 -7.570 1.779 1.00 4.48 269 ALA A C 1
ATOM 2084 O O . ALA A 1 249 ? -2.008 -7.551 1.827 1.00 5.24 269 ALA A O 1
ATOM 2086 N N . LYS A 1 250 ? -0.025 -8.462 2.448 1.00 4.49 270 LYS A N 1
ATOM 2087 C CA . LYS A 1 250 ? -0.620 -9.402 3.375 1.00 4.81 270 LYS A CA 1
ATOM 2088 C C . LYS A 1 250 ? -1.417 -8.695 4.452 1.00 4.29 270 LYS A C 1
ATOM 2089 O O . LYS A 1 250 ? -2.530 -9.115 4.812 1.00 4.80 270 LYS A O 1
ATOM 2095 N N . ALA A 1 251 ? -0.867 -7.628 5.008 1.00 4.26 271 ALA A N 1
ATOM 2096 C CA . ALA A 1 251 ? -1.537 -6.916 6.078 1.00 4.41 271 ALA A CA 1
ATOM 2097 C C . ALA A 1 251 ? -2.893 -6.375 5.599 1.00 4.01 271 ALA A C 1
ATOM 2098 O O . ALA A 1 251 ? -3.903 -6.487 6.308 1.00 4.95 271 ALA A O 1
ATOM 2100 N N . GLY A 1 252 ? -2.900 -5.757 4.433 1.00 4.26 272 GLY A N 1
ATOM 2101 C CA . GLY A 1 252 ? -4.145 -5.194 3.926 1.00 4.55 272 GLY A CA 1
ATOM 2102 C C . GLY A 1 252 ? -5.165 -6.280 3.613 1.00 4.15 272 GLY A C 1
ATOM 2103 O O . GLY A 1 252 ? -6.376 -6.108 3.869 1.00 4.63 272 GLY A O 1
ATOM 2104 N N . TYR A 1 253 ? -4.715 -7.379 3.029 1.00 4.44 273 TYR A N 1
ATOM 2105 C CA . TYR A 1 253 ? -5.615 -8.470 2.627 1.00 4.36 273 TYR A CA 1
ATOM 2106 C C . TYR A 1 253 ? -6.189 -9.181 3.846 1.00 4.18 273 TYR A C 1
ATOM 2107 O O . TYR A 1 253 ? -7.386 -9.512 3.884 1.00 5.02 273 TYR A O 1
ATOM 2116 N N . ARG A 1 254 ? -5.341 -9.443 4.844 1.00 4.22 274 ARG A N 1
ATOM 2117 C CA . ARG A 1 254 ? -5.761 -10.046 6.077 1.00 4.24 274 ARG A CA 1
ATOM 2118 C C . ARG A 1 254 ? -6.673 -9.127 6.876 1.00 4.39 274 ARG A C 1
ATOM 2119 O O . ARG A 1 254 ? -7.683 -9.577 7.463 1.00 5.08 274 ARG A O 1
ATOM 2127 N N . LEU A 1 255 ? -6.365 -7.834 6.910 1.00 4.31 275 LEU A N 1
ATOM 2128 C CA . LEU A 1 255 ? -7.255 -6.862 7.550 1.00 4.38 275 LEU A CA 1
ATOM 2129 C C . LEU A 1 255 ? -8.639 -6.923 6.895 1.00 4.30 275 LEU A C 1
ATOM 2130 O O . LEU A 1 255 ? -9.646 -6.966 7.604 1.00 4.90 275 LEU A O 1
ATOM 2135 N N . ALA A 1 256 ? -8.714 -6.935 5.578 1.00 4.57 276 ALA A N 1
ATOM 2136 C CA . ALA A 1 256 ? -10.020 -6.994 4.898 1.00 4.62 276 ALA A CA 1
ATOM 2137 C C . ALA A 1 256 ? -10.770 -8.258 5.315 1.00 4.58 276 ALA A C 1
ATOM 2138 O O . ALA A 1 256 ? -11.981 -8.209 5.578 1.00 4.95 276 ALA A O 1
ATOM 2140 N N . ALA A 1 257 ? -10.095 -9.401 5.315 1.00 4.79 277 ALA A N 1
ATOM 2141 C CA . ALA A 1 257 ? -10.749 -10.654 5.650 1.00 5.09 277 ALA A CA 1
ATOM 2142 C C . ALA A 1 257 ? -11.264 -10.653 7.075 1.00 4.70 277 ALA A C 1
ATOM 2143 O O . ALA A 1 257 ? -12.347 -11.190 7.378 1.00 5.44 277 ALA A O 1
ATOM 2145 N N . TRP A 1 258 ? -10.508 -10.054 7.994 1.00 4.72 278 TRP A N 1
ATOM 2146 C CA . TRP A 1 258 ? -10.882 -9.989 9.395 1.00 4.56 278 TRP A CA 1
ATOM 2147 C C . TRP A 1 258 ? -12.083 -9.048 9.580 1.00 4.88 278 TRP A C 1
ATOM 2148 O O . TRP A 1 258 ? -13.057 -9.384 10.299 1.00 5.30 278 TRP A O 1
ATOM 2159 N N . LEU A 1 259 ? -12.028 -7.878 8.928 1.00 4.89 279 LEU A N 1
ATOM 2160 C CA . LEU A 1 259 ? -13.178 -6.970 8.958 1.00 4.94 279 LEU A CA 1
ATOM 2161 C C . LEU A 1 259 ? -14.438 -7.638 8.397 1.00 5.15 279 LEU A C 1
ATOM 2162 O O . LEU A 1 259 ? -15.525 -7.441 8.942 1.00 5.47 279 LEU A O 1
ATOM 2167 N N . ASP A 1 260 ? -14.294 -8.393 7.307 1.00 5.26 280 ASP A N 1
ATOM 2168 C CA . ASP A 1 260 ? -15.464 -9.112 6.780 1.00 5.39 280 ASP A CA 1
ATOM 2169 C C . ASP A 1 260 ? -16.072 -10.020 7.831 1.00 5.61 280 ASP A C 1
ATOM 2170 O O . ASP A 1 260 ? -17.308 -10.091 7.950 1.00 6.46 280 ASP A O 1
ATOM 2175 N N . LEU A 1 261 ? -15.261 -10.765 8.565 1.00 5.72 281 LEU A N 1
ATOM 2176 C CA . LEU A 1 261 ? -15.774 -11.623 9.616 1.00 5.70 281 LEU A CA 1
ATOM 2177 C C . LEU A 1 261 ? -16.445 -10.861 10.737 1.00 5.61 281 LEU A C 1
ATOM 2178 O O . LEU A 1 261 ? -17.534 -11.254 11.232 1.00 7.08 281 LEU A O 1
ATOM 2183 N N . ILE A 1 262 ? -15.852 -9.759 11.169 1.00 5.45 282 ILE A N 1
ATOM 2184 C CA . ILE A 1 262 ? -16.460 -8.965 12.229 1.00 5.74 282 ILE A CA 1
ATOM 2185 C C . ILE A 1 262 ? -17.834 -8.432 11.774 1.00 5.77 282 ILE A C 1
ATOM 2186 O O . ILE A 1 262 ? -18.818 -8.479 12.519 1.00 6.73 282 ILE A O 1
ATOM 2191 N N . ALA A 1 263 ? -17.897 -7.924 10.546 1.00 5.94 283 ALA A N 1
ATOM 2192 C CA . ALA A 1 263 ? -19.128 -7.322 10.023 1.00 6.52 283 ALA A CA 1
ATOM 2193 C C . ALA A 1 263 ? -20.195 -8.354 9.749 1.00 7.02 283 ALA A C 1
ATOM 2194 O O . ALA A 1 263 ? -21.376 -8.004 9.630 1.00 9.66 283 ALA A O 1
ATOM 2196 N N . SER A 1 264 ? -19.811 -9.620 9.635 1.00 7.77 284 SER A N 1
ATOM 2197 C CA . SER A 1 264 ? -20.729 -10.733 9.368 1.00 8.55 284 SER A CA 1
ATOM 2198 C C . SER A 1 264 ? -21.164 -11.444 10.664 1.00 8.08 284 SER A C 1
ATOM 2199 O O . SER A 1 264 ? -21.815 -12.470 10.583 1.00 10.70 284 SER A O 1
ATOM 2202 N N . GLN A 1 265 ? -20.882 -10.875 11.834 1.00 8.42 285 GLN A N 1
ATOM 2203 C CA . GLN A 1 265 ? -21.248 -11.467 13.108 1.00 8.30 285 GLN A CA 1
ATOM 2204 C C . GLN A 1 265 ? -22.716 -11.829 13.101 1.00 8.98 285 GLN A C 1
ATOM 2205 O O . GLN A 1 265 ? -23.556 -11.070 12.600 1.00 10.56 285 GLN A O 1
ATOM 2211 N N . PRO A 1 266 ? -23.037 -13.021 13.621 1.00 11.29 286 PRO A N 1
ATOM 2212 C CA . PRO A 1 266 ? -24.411 -13.514 13.521 1.00 12.58 286 PRO A CA 1
ATOM 2213 C C . PRO A 1 266 ? -25.342 -12.726 14.387 1.00 14.65 286 PRO A C 1
ATOM 2214 O O . PRO A 1 266 ? -24.976 -12.350 15.497 1.00 17.65 286 PRO A O 1
ATOM 2218 N N A SER A 1 267 ? -26.609 -12.752 13.908 0.40 14.19 287 SER A N 1
ATOM 2219 N N B SER A 1 267 ? -26.432 -12.233 13.841 0.60 14.64 287 SER A N 1
ATOM 2220 C CA A SER A 1 267 ? -27.866 -12.541 14.661 0.40 13.98 287 SER A CA 1
ATOM 2221 C CA B SER A 1 267 ? -27.081 -11.073 14.458 0.60 13.48 287 SER A CA 1
ATOM 2222 C C A SER A 1 267 ? -28.806 -13.774 14.689 0.40 15.28 287 SER A C 1
ATOM 2223 C C B SER A 1 267 ? -28.514 -10.961 13.999 0.60 14.05 287 SER A C 1
ATOM 2224 O O A SER A 1 267 ? -29.632 -13.906 15.603 0.40 16.29 287 SER A O 1
ATOM 2225 O O B SER A 1 267 ? -29.044 -11.942 13.487 0.60 17.43 287 SER A O 1
#

Secondary structure (DSSP, 8-state):
--HHHHHHHHHHHHHHS-HHHHHHHHHHHT--STTTTGGGTTHHHHHTTSTTTGGGGGGG------BTTTB----HHHHS-TT--HHHHHHHHHHHHHH-TTSTTHHHHHHHHHHHHHHHTSGGGG--HHHHTTT-EEEETTEEEEHHHIIIIIHHHHHHTSSSHHHHHHHHHHHHHHHHTSTTTTTHHHHTTT--TT-HHHHHHHHHHHHHHHIIIIISTT-HHHHHHS-TTTHHHHHHHHHHHHHHHHHHHHHHHHHHHHHT---

Organism: Aspergillus oryzae (strain ATCC 42149 / RIB 40) (NCBI:txid510516)

Sequence (267 aa):
WGNLGHETVAYIAQSFVASSTESSFCQNILGDDDSTTSYLANVATTWADTTYKYTDAGEFSKPYHFIDAQQDNPPQQSSCGVDYDDRDCGSAGCSISAIQNYTNNILLEESPNNGSEEALNALKFVVHIIGDIHQPLHDENLEAGGNGIDVTYDDGETTNLHHIWDTNMPEEAAGGYSLSVAKTYADLLLTEERIKKTGTTYSSKKKDDSWTDGIDIKKDPVSSTSMIWAADANTYVCSTVLDDDGLAYINSTDLSGEYYDKKSQPVFEEELIAKAGYRLAAWLDLIASQPSS